Protein AF-A0AA45TV40-F1 (afdb_monomer_lite)

Secondary structure (DSSP, 8-state):
----S--GGGS-PEEP-TT---SB-----TTTT--HHHHHHHHHHH--EEETTEEE-SSS------S-HHHHHHHHHHTTPPPPHHHHHHHT-TT----GGGEEESS-HHHHHHHHHHHHHHHHHHHHHHHHHHHHHHH--SHHHHHHHHHHHHHHHHHHHHHHHHHHHHHHHHHHTTBTTB-HHHHHHHHHHHHHHHHHHHH-SSHHHHHHHHHHHIIIIISSTTTEEE--HHHHTT-SSS--PPBBTTSPBPHHHHHHHHHHHHHS-GGG-SHHHHS-B-TTS-BEE-----B-TT------S----------------

Foldseek 3Di:
DDLPADFLQVAQADADDLPFFFAAFPPLALQPPPDPVLVVVQCQQQNWDDDPVDIDGLRHQDQLADLPLVQLLVLCVLLVHDAFPVSVVCLVDPPDRQPPLQKQFLAALRNVSNLLSVLLVLLVVLVVQLVVLVVQCVVDDDPVSVVVSVVSNVVSVVSNCLSLVLLLLQLLLLLVSSVSVDDPVRSVVLSVLLSVLSCQLNDNDDNPSNNVSSSSSSDSGTNDSSGMHGFDSSVSVVHNAERQFAAAPVSGGDPSSSSSVVSCSVSPDPVCRDPSNHARATPVRGGYHRGPDHRDDPPPPPPDPPPDDDDDDDDDDDDDD

Radius of gyration: 23.19 Å; chains: 1; bounding box: 55×46×100 Å

Structure (mmCIF, N/CA/C/O backbone):
data_AF-A0AA45TV40-F1
#
_entry.id   AF-A0AA45TV40-F1
#
loop_
_atom_site.group_PDB
_atom_site.id
_atom_site.type_symbol
_atom_site.label_atom_id
_atom_site.label_alt_id
_atom_site.label_comp_id
_atom_site.label_asym_id
_atom_site.label_entity_id
_atom_site.label_seq_id
_atom_site.pdbx_PDB_ins_code
_atom_site.Cartn_x
_atom_site.Cartn_y
_atom_site.Cartn_z
_atom_site.occupancy
_atom_site.B_iso_or_equiv
_atom_site.auth_seq_id
_atom_site.auth_comp_id
_atom_site.auth_asym_id
_atom_site.auth_atom_id
_atom_site.pdbx_PDB_model_num
ATOM 1 N N . MET A 1 1 ? 0.131 20.810 8.430 1.00 37.22 1 MET A N 1
ATOM 2 C CA . MET A 1 1 ? 0.914 19.664 7.921 1.00 37.22 1 MET A CA 1
ATOM 3 C C . MET A 1 1 ? 2.302 20.184 7.591 1.00 37.22 1 MET A C 1
ATOM 5 O O . MET A 1 1 ? 2.429 20.938 6.638 1.00 37.22 1 MET A O 1
ATOM 9 N N . LYS A 1 2 ? 3.313 19.912 8.422 1.00 35.88 2 LYS A N 1
ATOM 10 C CA . LYS A 1 2 ? 4.702 20.206 8.044 1.00 35.88 2 LYS A CA 1
ATOM 11 C C . LYS A 1 2 ? 5.161 19.031 7.183 1.00 35.88 2 LYS A C 1
ATOM 13 O O . LYS A 1 2 ? 5.161 17.910 7.674 1.00 35.88 2 LYS A O 1
ATOM 18 N N . GLY A 1 3 ? 5.478 19.273 5.913 1.00 44.41 3 GLY A N 1
ATOM 19 C CA . GLY A 1 3 ? 6.237 18.315 5.113 1.00 44.41 3 GLY A CA 1
ATOM 20 C C . GLY A 1 3 ? 7.636 18.240 5.710 1.00 44.41 3 GLY A C 1
ATOM 21 O O . GLY A 1 3 ? 8.418 19.174 5.549 1.00 44.41 3 GLY A O 1
ATOM 22 N N . ILE A 1 4 ? 7.902 17.201 6.498 1.00 45.94 4 ILE A N 1
ATOM 23 C CA . ILE A 1 4 ? 9.187 16.993 7.170 1.00 45.94 4 ILE A CA 1
ATOM 24 C C . ILE A 1 4 ? 9.914 15.900 6.396 1.00 45.94 4 ILE A C 1
ATOM 26 O O . ILE A 1 4 ? 9.854 14.724 6.730 1.00 45.94 4 ILE A O 1
ATOM 30 N N . GLY A 1 5 ? 10.569 16.300 5.315 1.00 51.78 5 GLY A N 1
ATOM 31 C CA . GLY A 1 5 ? 11.492 15.442 4.595 1.00 51.78 5 GLY A CA 1
ATOM 32 C C . GLY A 1 5 ? 12.218 16.228 3.506 1.00 51.78 5 GLY A C 1
ATOM 33 O O . GLY A 1 5 ? 11.638 17.169 2.957 1.00 51.78 5 GLY A O 1
ATOM 34 N N . PRO A 1 6 ? 13.485 15.898 3.200 1.00 55.88 6 PRO A N 1
ATOM 35 C CA . PRO A 1 6 ? 14.179 16.479 2.054 1.00 55.88 6 PRO A CA 1
ATOM 36 C C . PRO A 1 6 ? 13.379 16.189 0.780 1.00 55.88 6 PRO A C 1
ATOM 38 O O . PRO A 1 6 ? 12.742 15.139 0.683 1.00 55.88 6 PRO A O 1
ATOM 41 N N . LYS A 1 7 ? 13.397 17.101 -0.198 1.00 67.12 7 LYS A N 1
ATOM 42 C CA . LYS A 1 7 ? 12.858 16.787 -1.531 1.00 67.12 7 LYS A CA 1
ATOM 43 C C . LYS A 1 7 ? 13.701 15.675 -2.141 1.00 67.12 7 LYS A C 1
ATOM 45 O O . LYS A 1 7 ? 14.916 15.669 -1.940 1.00 67.12 7 LYS A O 1
ATOM 50 N N . LEU A 1 8 ? 13.097 14.785 -2.929 1.00 74.62 8 LEU A N 1
ATOM 51 C CA . LEU A 1 8 ? 13.855 13.723 -3.599 1.00 74.62 8 LEU A CA 1
ATOM 52 C C . LEU A 1 8 ? 14.976 14.336 -4.451 1.00 74.62 8 LEU A C 1
ATOM 54 O O . LEU A 1 8 ? 16.109 13.870 -4.424 1.00 74.62 8 LEU A O 1
ATOM 58 N N . SER A 1 9 ? 14.684 15.456 -5.116 1.00 72.56 9 SER A N 1
ATOM 59 C CA . SER A 1 9 ? 15.641 16.269 -5.882 1.00 72.56 9 SER A CA 1
ATOM 60 C C . SER A 1 9 ? 16.850 16.823 -5.103 1.00 72.56 9 SER A C 1
ATOM 62 O O . SER A 1 9 ? 17.813 17.263 -5.732 1.00 72.56 9 SER A O 1
ATOM 64 N N . GLN A 1 10 ? 16.835 16.808 -3.765 1.00 76.56 10 GLN A N 1
ATOM 65 C CA . GLN A 1 10 ? 17.977 17.176 -2.913 1.00 76.56 10 GLN A CA 1
ATOM 66 C C . GLN A 1 10 ? 18.864 15.973 -2.564 1.00 76.56 10 GLN A C 1
ATOM 68 O O . GLN A 1 10 ? 19.993 16.151 -2.108 1.00 76.56 10 GLN A O 1
ATOM 73 N N . THR A 1 11 ? 18.379 14.752 -2.786 1.00 78.94 11 THR A N 1
ATOM 74 C CA . THR A 1 11 ? 19.157 13.527 -2.626 1.00 78.94 11 THR A CA 1
ATOM 75 C C . THR A 1 11 ? 19.959 13.272 -3.899 1.00 78.94 11 THR A C 1
ATOM 77 O O . THR A 1 11 ? 19.403 13.127 -4.987 1.00 78.94 11 THR A O 1
ATOM 80 N N . GLN A 1 12 ? 21.285 13.200 -3.771 1.00 76.00 12 GLN A N 1
ATOM 81 C CA . GLN A 1 12 ? 22.142 12.751 -4.864 1.00 76.00 12 GLN A CA 1
ATOM 82 C C . GLN A 1 12 ? 22.095 11.229 -4.938 1.00 76.00 12 GLN A C 1
ATOM 84 O O . GLN A 1 12 ? 22.649 10.541 -4.082 1.00 76.00 12 GLN A O 1
ATOM 89 N N . PHE A 1 13 ? 21.414 10.717 -5.958 1.00 78.62 13 PHE A N 1
ATOM 90 C CA . PHE A 1 13 ? 21.408 9.294 -6.250 1.00 78.62 13 PHE A CA 1
ATOM 91 C C . PHE A 1 13 ? 22.592 8.940 -7.134 1.00 78.62 13 PHE A C 1
ATOM 93 O O . PHE A 1 13 ? 22.852 9.599 -8.141 1.00 78.62 13 PHE A O 1
ATOM 100 N N . LYS A 1 14 ? 23.270 7.848 -6.795 1.00 77.69 14 LYS A N 1
ATOM 101 C CA . LYS A 1 14 ? 24.199 7.197 -7.711 1.00 77.69 14 LYS A CA 1
ATOM 102 C C . LYS A 1 14 ? 23.495 6.064 -8.431 1.00 77.69 14 LYS A C 1
ATOM 104 O O . LYS A 1 14 ? 22.758 5.286 -7.825 1.00 77.69 14 LYS A O 1
ATOM 109 N N . VAL A 1 15 ? 23.750 5.961 -9.733 1.00 74.94 15 VAL A N 1
ATOM 110 C CA . VAL A 1 15 ? 23.364 4.774 -10.493 1.00 74.94 15 VAL A CA 1
ATOM 111 C C . VAL A 1 15 ? 24.250 3.637 -10.025 1.00 74.94 15 VAL A C 1
ATOM 113 O O . VAL A 1 15 ? 25.472 3.665 -10.186 1.00 74.94 15 VAL A O 1
ATOM 116 N N . GLY A 1 16 ? 23.632 2.634 -9.431 1.00 69.38 16 GLY A N 1
ATOM 117 C CA . GLY A 1 16 ? 24.338 1.442 -9.048 1.00 69.38 16 GLY A CA 1
ATOM 118 C C . GLY A 1 16 ? 24.637 0.581 -10.269 1.00 69.38 16 GLY A C 1
ATOM 119 O O . GLY A 1 16 ? 23.784 0.326 -11.120 1.00 69.38 16 GLY A O 1
ATOM 120 N N . ASN A 1 17 ? 25.879 0.119 -10.360 1.00 67.12 17 ASN A N 1
ATOM 121 C CA . ASN A 1 17 ? 26.289 -0.843 -11.372 1.00 67.12 17 ASN A CA 1
ATOM 122 C C . ASN A 1 17 ? 26.412 -2.243 -10.747 1.00 67.12 17 ASN A C 1
ATOM 124 O O . ASN A 1 17 ? 26.223 -2.441 -9.544 1.00 67.12 17 ASN A O 1
ATOM 128 N N . ASN A 1 18 ? 26.723 -3.247 -11.565 1.00 63.16 18 ASN A N 1
ATOM 129 C CA . ASN A 1 18 ? 26.799 -4.639 -11.106 1.00 63.16 18 ASN A CA 1
ATOM 130 C C . ASN A 1 18 ? 27.854 -4.854 -9.999 1.00 63.16 18 ASN A C 1
ATOM 132 O O . ASN A 1 18 ? 27.692 -5.755 -9.169 1.00 63.16 18 ASN A O 1
ATOM 136 N N . ASN A 1 19 ? 28.886 -4.005 -9.956 1.00 65.25 19 ASN A N 1
ATOM 137 C CA . ASN A 1 19 ? 30.013 -4.093 -9.029 1.00 65.25 19 ASN A CA 1
ATOM 138 C C . ASN A 1 19 ? 29.804 -3.280 -7.745 1.00 65.25 19 ASN A C 1
ATOM 140 O O . ASN A 1 19 ? 30.609 -3.402 -6.824 1.00 65.25 19 ASN A O 1
ATOM 144 N N . THR A 1 20 ? 28.735 -2.482 -7.645 1.00 69.06 20 THR A N 1
ATOM 145 C CA . THR A 1 20 ? 28.414 -1.774 -6.405 1.00 69.06 20 THR A CA 1
ATOM 146 C C . THR A 1 20 ? 28.128 -2.788 -5.292 1.00 69.06 20 THR A C 1
ATOM 148 O O . THR A 1 20 ? 27.319 -3.714 -5.456 1.00 69.06 20 THR A O 1
ATOM 151 N N . LYS A 1 21 ? 28.825 -2.624 -4.164 1.00 70.81 21 LYS A N 1
ATOM 152 C CA . LYS A 1 21 ? 28.522 -3.304 -2.904 1.00 70.81 21 LYS A CA 1
ATOM 153 C C . LYS A 1 21 ? 27.516 -2.456 -2.127 1.00 70.81 21 LYS A C 1
ATOM 155 O O . LYS A 1 21 ? 27.655 -1.238 -2.074 1.00 70.81 21 LYS A O 1
ATOM 160 N N . VAL A 1 22 ? 26.461 -3.102 -1.643 1.00 68.94 22 VAL A N 1
ATOM 161 C CA . VAL A 1 22 ? 25.349 -2.447 -0.949 1.00 68.94 22 VAL A CA 1
ATOM 162 C C . VAL A 1 22 ? 25.490 -2.775 0.531 1.00 68.94 22 VAL A C 1
ATOM 164 O O . VAL A 1 22 ? 25.334 -3.943 0.894 1.00 68.94 22 VAL A O 1
ATOM 167 N N . GLY A 1 23 ? 25.797 -1.764 1.343 1.00 59.28 23 GLY A N 1
ATOM 168 C CA . GLY A 1 23 ? 26.202 -1.943 2.738 1.00 59.28 23 GLY A CA 1
ATOM 169 C C . GLY A 1 23 ? 25.021 -2.007 3.681 1.00 59.28 23 GLY A C 1
ATOM 170 O O . GLY A 1 23 ? 25.007 -2.820 4.603 1.00 59.28 23 GLY A O 1
ATOM 171 N N . GLU A 1 24 ? 23.984 -1.220 3.395 1.00 61.56 24 GLU A N 1
ATOM 172 C CA . GLU A 1 24 ? 22.754 -1.201 4.175 1.00 61.56 24 GLU A CA 1
ATOM 173 C C . GLU A 1 24 ? 21.549 -1.410 3.257 1.00 61.56 24 GLU A C 1
ATOM 175 O O . GLU A 1 24 ? 21.061 -0.515 2.564 1.00 61.56 24 GLU A O 1
ATOM 180 N N . GLN A 1 25 ? 21.048 -2.646 3.258 1.00 57.12 25 GLN A N 1
ATOM 181 C CA . GLN A 1 25 ? 19.722 -2.947 2.733 1.00 57.12 25 GLN A CA 1
ATOM 182 C C . GLN A 1 25 ? 18.718 -2.802 3.867 1.00 57.12 25 GLN A C 1
ATOM 184 O O . GLN A 1 25 ? 18.640 -3.665 4.747 1.00 57.12 25 GLN A O 1
ATOM 189 N N . VAL A 1 26 ? 17.894 -1.760 3.833 1.00 52.78 26 VAL A N 1
ATOM 190 C CA . VAL A 1 26 ? 16.803 -1.663 4.798 1.00 52.78 26 VAL A CA 1
ATOM 191 C C . VAL A 1 26 ? 15.689 -2.589 4.370 1.00 52.78 26 VAL A C 1
ATOM 193 O O . VAL A 1 26 ? 14.837 -2.195 3.586 1.00 52.78 26 VAL A O 1
ATOM 196 N N . LYS A 1 27 ? 15.702 -3.829 4.877 1.00 54.16 27 LYS A N 1
ATOM 197 C CA . LYS A 1 27 ? 14.637 -4.829 4.702 1.00 54.16 27 LYS A CA 1
ATOM 198 C C . LYS A 1 27 ? 13.339 -4.361 5.352 1.00 54.16 27 LYS A C 1
ATOM 200 O O . LYS A 1 27 ? 12.943 -4.847 6.406 1.00 54.16 27 LYS A O 1
ATOM 205 N N . TYR A 1 28 ? 12.644 -3.443 4.685 1.00 64.75 28 TYR A N 1
ATOM 206 C CA . TYR A 1 28 ? 11.259 -3.096 4.974 1.00 64.75 28 TYR A CA 1
ATOM 207 C C . TYR A 1 28 ? 10.324 -4.216 4.503 1.00 64.75 28 TYR A C 1
ATOM 209 O O . TYR A 1 28 ? 9.614 -4.134 3.500 1.00 64.75 28 TYR A O 1
ATOM 217 N N . GLY A 1 29 ? 10.413 -5.335 5.217 1.00 75.38 29 GLY A N 1
ATOM 218 C CA . GLY A 1 29 ? 9.522 -6.464 5.045 1.00 75.38 29 GLY A CA 1
ATOM 219 C C . GLY A 1 29 ? 8.098 -6.120 5.490 1.00 75.38 29 GLY A C 1
ATOM 220 O O . GLY A 1 29 ? 7.880 -5.166 6.242 1.00 75.38 29 GLY A O 1
ATOM 221 N N . PRO A 1 30 ? 7.117 -6.938 5.092 1.00 82.00 30 PRO A N 1
ATOM 222 C CA . PRO A 1 30 ? 5.710 -6.749 5.457 1.00 82.00 30 PRO A CA 1
ATOM 223 C C . PRO A 1 30 ? 5.460 -6.649 6.971 1.00 82.00 30 PRO A C 1
ATOM 225 O O . PRO A 1 30 ? 4.478 -6.041 7.398 1.00 82.00 30 PRO A O 1
ATOM 228 N N . THR A 1 31 ? 6.360 -7.190 7.794 1.00 86.25 31 THR A N 1
ATOM 229 C CA . THR A 1 31 ? 6.253 -7.242 9.258 1.00 86.25 31 THR A CA 1
ATOM 230 C C . THR A 1 31 ? 7.261 -6.372 10.002 1.00 86.25 31 THR A C 1
ATOM 232 O O . THR A 1 31 ? 7.344 -6.467 11.225 1.00 86.25 31 THR A O 1
ATOM 235 N N . ALA A 1 32 ? 8.003 -5.503 9.306 1.00 82.06 32 ALA A N 1
ATOM 236 C CA . ALA A 1 32 ? 8.946 -4.592 9.949 1.00 82.06 32 ALA A CA 1
ATOM 237 C C . ALA A 1 32 ? 8.285 -3.819 11.113 1.00 82.06 32 ALA A C 1
ATOM 239 O O . ALA A 1 32 ? 7.163 -3.307 10.988 1.00 82.06 32 ALA A O 1
ATOM 240 N N . ASP A 1 33 ? 8.986 -3.781 12.249 1.00 84.12 33 ASP A N 1
ATOM 241 C CA . ASP A 1 33 ? 8.563 -3.182 13.522 1.00 84.12 33 ASP A CA 1
ATOM 242 C C . ASP A 1 33 ? 7.269 -3.754 14.148 1.00 84.12 33 ASP A C 1
ATOM 244 O O . ASP A 1 33 ? 6.717 -3.156 15.073 1.00 84.12 33 ASP A O 1
ATOM 248 N N . LEU A 1 34 ? 6.760 -4.901 13.678 1.00 88.50 34 LEU A N 1
ATOM 249 C CA . LEU A 1 34 ? 5.631 -5.588 14.312 1.00 88.50 34 LEU A CA 1
ATOM 250 C C . LEU A 1 34 ? 6.115 -6.600 15.348 1.00 88.50 34 LEU A C 1
ATOM 252 O O . LEU A 1 34 ? 6.844 -7.538 15.024 1.00 88.50 34 LEU A O 1
ATOM 256 N N . ASN A 1 35 ? 5.628 -6.478 16.580 1.00 93.75 35 ASN A N 1
ATOM 257 C CA . ASN A 1 35 ? 5.842 -7.498 17.606 1.00 93.75 35 ASN A CA 1
ATOM 258 C C . ASN A 1 35 ? 4.933 -8.727 17.400 1.00 93.75 35 ASN A C 1
ATOM 260 O O . ASN A 1 35 ? 3.940 -8.674 16.673 1.00 93.75 35 ASN A O 1
ATOM 264 N N . ALA A 1 36 ? 5.231 -9.827 18.098 1.00 95.88 36 ALA A N 1
ATOM 265 C CA . ALA A 1 36 ? 4.494 -11.089 17.969 1.00 95.88 36 ALA A CA 1
ATOM 266 C C . ALA A 1 36 ? 2.979 -10.942 18.214 1.00 95.88 36 ALA A C 1
ATOM 268 O O . ALA A 1 36 ? 2.174 -11.514 17.486 1.00 95.88 36 ALA A O 1
ATOM 269 N N . LYS A 1 37 ? 2.562 -10.110 19.182 1.00 97.06 37 LYS A N 1
ATOM 270 C CA . LYS A 1 37 ? 1.133 -9.871 19.458 1.00 97.06 37 LYS A CA 1
ATOM 271 C C . LYS A 1 37 ? 0.439 -9.156 18.298 1.00 97.06 37 LYS A C 1
ATOM 273 O O . LYS A 1 37 ? -0.726 -9.420 18.019 1.00 97.06 37 LYS A O 1
ATOM 278 N N . GLN A 1 38 ? 1.124 -8.227 17.636 1.00 96.25 38 GLN A N 1
ATOM 279 C CA . GLN A 1 38 ? 0.604 -7.541 16.453 1.00 96.25 38 GLN A CA 1
ATOM 280 C C . GLN A 1 38 ? 0.526 -8.479 15.245 1.00 96.25 38 GLN A C 1
ATOM 282 O O . GLN A 1 38 ? -0.474 -8.458 14.533 1.00 96.25 38 GLN A O 1
ATOM 287 N N . GLN A 1 39 ? 1.538 -9.324 15.047 1.00 95.88 39 GLN A N 1
ATOM 288 C CA . GLN A 1 39 ? 1.536 -10.339 13.992 1.00 95.88 39 GLN A CA 1
ATOM 289 C C . GLN A 1 39 ? 0.408 -11.359 14.194 1.00 95.88 39 GLN A C 1
ATOM 291 O O . GLN A 1 39 ? -0.316 -11.660 13.246 1.00 95.88 39 GLN A O 1
ATOM 296 N N . GLN A 1 40 ? 0.172 -11.803 15.434 1.00 96.75 40 GLN A N 1
ATOM 297 C CA . GLN A 1 40 ? -0.961 -12.672 15.751 1.00 96.75 40 GLN A CA 1
ATOM 298 C C . GLN A 1 40 ? -2.294 -11.986 15.440 1.00 96.75 40 GLN A C 1
ATOM 300 O O . GLN A 1 40 ? -3.112 -12.549 14.730 1.00 96.75 40 GLN A O 1
ATOM 305 N N . LYS A 1 41 ? -2.486 -10.726 15.857 1.00 97.38 41 LYS A N 1
ATOM 306 C CA . LYS A 1 41 ? -3.708 -9.966 15.530 1.00 97.38 41 LYS A CA 1
ATOM 307 C C . LYS A 1 41 ? -3.959 -9.841 14.028 1.00 97.38 41 LYS A C 1
ATOM 309 O O . LYS A 1 41 ? -5.117 -9.766 13.624 1.00 97.38 41 LYS A O 1
ATOM 314 N N . LEU A 1 42 ? -2.902 -9.734 13.223 1.00 97.31 42 LEU A N 1
ATOM 315 C CA . LEU A 1 42 ? -3.009 -9.721 11.765 1.00 97.31 42 LEU A CA 1
ATOM 316 C C . LEU A 1 42 ? -3.359 -11.105 11.221 1.00 97.31 42 LEU A C 1
ATOM 318 O O . LEU A 1 42 ? -4.195 -11.184 10.334 1.00 97.31 42 LEU A O 1
ATOM 322 N N . THR A 1 43 ? -2.792 -12.169 11.784 1.00 96.06 43 THR A N 1
ATOM 323 C CA . THR A 1 43 ? -3.133 -13.557 11.432 1.00 96.06 43 THR A CA 1
ATOM 324 C C . THR A 1 43 ? -4.588 -13.868 11.774 1.00 96.06 43 THR A C 1
ATOM 326 O O . THR A 1 43 ? -5.324 -14.339 10.922 1.00 96.06 43 THR A O 1
ATOM 329 N N . ASP A 1 44 ? -5.066 -13.487 12.958 1.00 96.56 44 ASP A N 1
ATOM 330 C CA . ASP A 1 44 ? -6.474 -13.650 13.344 1.00 96.56 44 ASP A CA 1
ATOM 331 C C . ASP A 1 44 ? -7.414 -12.831 12.441 1.00 96.56 44 ASP A C 1
ATOM 333 O O . ASP A 1 44 ? -8.582 -13.171 12.239 1.00 96.56 44 ASP A O 1
ATOM 337 N N . HIS A 1 45 ? -6.923 -11.707 11.911 1.00 97.44 45 HIS A N 1
ATOM 338 C CA . HIS A 1 45 ? -7.707 -10.796 11.083 1.00 97.44 45 HIS A CA 1
ATOM 339 C C . HIS A 1 45 ? -7.759 -11.224 9.619 1.00 97.44 45 HIS A C 1
ATOM 341 O O . HIS A 1 45 ? -8.844 -11.299 9.048 1.00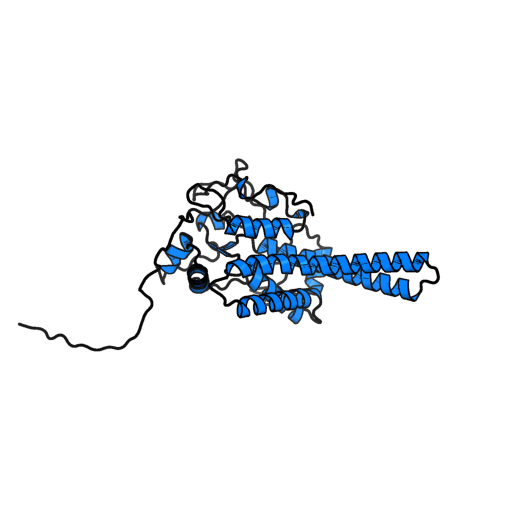 97.44 45 HIS A O 1
ATOM 347 N N . TYR A 1 46 ? -6.606 -11.484 9.015 1.00 97.12 46 TYR A N 1
ATOM 348 C CA . TYR A 1 46 ? -6.475 -11.805 7.601 1.00 97.12 46 TYR A CA 1
ATOM 349 C C . TYR A 1 46 ? -6.434 -13.299 7.324 1.00 97.12 46 TYR A C 1
ATOM 351 O O . TYR A 1 46 ? -6.741 -13.665 6.206 1.00 97.12 46 TYR A O 1
ATOM 359 N N . GLY A 1 47 ? -6.117 -14.152 8.294 1.00 94.38 47 GLY A N 1
ATOM 360 C CA . GLY A 1 47 ? -5.997 -15.596 8.103 1.00 94.38 47 GLY A CA 1
ATOM 361 C C . GLY A 1 47 ? -4.718 -16.027 7.383 1.00 94.38 47 GLY A C 1
ATOM 362 O O . GLY A 1 47 ? -3.896 -15.211 6.947 1.00 94.38 47 GLY A O 1
ATOM 363 N N . GLU A 1 48 ? -4.573 -17.342 7.254 1.00 92.88 48 GLU A N 1
ATOM 364 C CA . GLU A 1 48 ? -3.584 -17.994 6.399 1.00 92.88 48 GLU A CA 1
ATOM 365 C C . GLU A 1 48 ? -4.291 -18.652 5.215 1.00 92.88 48 GLU A C 1
ATOM 367 O O . GLU A 1 48 ? -5.296 -19.335 5.379 1.00 92.88 48 GLU A O 1
ATOM 372 N N . HIS A 1 49 ? -3.758 -18.435 4.017 1.00 91.69 49 HIS A N 1
ATOM 373 C CA . HIS A 1 49 ? -4.383 -18.792 2.746 1.00 91.69 49 HIS A CA 1
ATOM 374 C C . HIS A 1 49 ? -3.428 -19.577 1.855 1.00 91.69 49 HIS A C 1
ATOM 376 O O . HIS A 1 49 ? -2.221 -19.650 2.094 1.00 91.69 49 HIS A O 1
ATOM 382 N N . GLY A 1 50 ? -3.956 -20.087 0.744 1.00 85.94 50 GLY A N 1
ATOM 383 C CA . GLY A 1 50 ? -3.170 -20.774 -0.273 1.00 85.94 50 GLY A CA 1
ATOM 384 C C . GLY A 1 50 ? -2.947 -22.245 0.061 1.00 85.94 50 GLY A C 1
ATOM 385 O O . GLY A 1 50 ? -3.800 -22.898 0.652 1.00 85.94 50 GLY A O 1
ATOM 386 N N . THR A 1 51 ? -1.813 -22.789 -0.377 1.00 85.31 51 THR A N 1
ATOM 387 C CA . THR A 1 51 ? -1.469 -24.203 -0.160 1.00 85.31 51 THR A CA 1
ATOM 388 C C . THR A 1 51 ? -0.313 -24.322 0.821 1.00 85.31 51 THR A C 1
ATOM 390 O O . THR A 1 51 ? 0.467 -23.384 0.964 1.00 85.31 51 THR A O 1
ATOM 393 N N . ALA A 1 52 ? -0.115 -25.503 1.410 1.00 81.12 52 ALA A N 1
ATOM 394 C CA . ALA A 1 52 ? 1.044 -25.771 2.268 1.00 81.12 52 ALA A CA 1
ATOM 395 C C . ALA A 1 52 ? 2.397 -25.474 1.582 1.00 81.12 52 ALA A C 1
ATOM 397 O O . ALA A 1 52 ? 3.364 -25.117 2.247 1.00 81.12 52 ALA A O 1
ATOM 398 N N . LYS A 1 53 ? 2.471 -25.596 0.247 1.00 80.44 53 LYS A N 1
ATOM 399 C CA . LYS A 1 53 ? 3.684 -25.305 -0.540 1.00 80.44 53 LYS A CA 1
ATOM 400 C C . LYS A 1 53 ? 3.830 -23.826 -0.904 1.00 80.44 53 LYS A C 1
ATOM 402 O O . LYS A 1 53 ? 4.928 -23.383 -1.223 1.00 80.44 53 LYS A O 1
ATOM 407 N N . THR A 1 54 ? 2.733 -23.074 -0.893 1.00 79.50 54 THR A N 1
ATOM 408 C CA . THR A 1 54 ? 2.677 -21.656 -1.273 1.00 79.50 54 THR A CA 1
ATOM 409 C C . THR A 1 54 ? 1.739 -20.901 -0.326 1.00 79.50 54 THR A C 1
ATOM 411 O O . THR A 1 54 ? 0.659 -20.468 -0.754 1.00 79.50 54 THR A O 1
ATOM 414 N N . PRO A 1 55 ? 2.099 -20.784 0.964 1.00 82.50 55 PRO A N 1
ATOM 415 C CA . PRO A 1 55 ? 1.262 -20.098 1.934 1.00 82.50 55 PRO A CA 1
ATOM 416 C C . PRO A 1 55 ? 1.202 -18.603 1.610 1.00 82.50 55 PRO A C 1
ATOM 418 O O . PRO A 1 55 ? 2.197 -17.982 1.229 1.00 82.50 55 PRO A O 1
ATOM 421 N N . GLN A 1 56 ? 0.023 -18.017 1.768 1.00 89.31 56 GLN A N 1
ATOM 422 C CA . GLN A 1 56 ? -0.235 -16.599 1.562 1.00 89.31 56 GLN A CA 1
ATOM 423 C C . GLN A 1 56 ? -0.872 -16.028 2.820 1.00 89.31 56 GLN A C 1
ATOM 425 O O . GLN A 1 56 ? -1.897 -16.509 3.279 1.00 89.31 56 GLN A O 1
ATOM 430 N N . ASN A 1 57 ? -0.282 -14.983 3.382 1.00 90.38 57 ASN A N 1
ATOM 431 C CA . ASN A 1 57 ? -0.881 -14.237 4.481 1.00 90.38 57 ASN A CA 1
ATOM 432 C C . ASN A 1 57 ? -0.321 -12.812 4.483 1.00 90.38 57 ASN A C 1
ATOM 434 O O . ASN A 1 57 ? 0.562 -12.469 3.695 1.00 90.38 57 ASN A O 1
ATOM 438 N N . SER A 1 58 ? -0.823 -11.972 5.381 1.00 90.00 58 SER A N 1
ATOM 439 C CA . SER A 1 58 ? -0.366 -10.588 5.508 1.00 90.00 58 SER A CA 1
ATOM 440 C C . SER A 1 58 ? 1.046 -10.450 6.095 1.00 90.00 58 SER A C 1
ATOM 442 O O . SER A 1 58 ? 1.602 -9.352 6.073 1.00 90.00 58 SER A O 1
ATOM 444 N N . LEU A 1 59 ? 1.624 -11.519 6.653 1.00 89.94 59 LEU A N 1
ATOM 445 C CA . LEU A 1 59 ? 2.937 -11.510 7.310 1.00 89.94 59 LEU A CA 1
ATOM 446 C C . LEU A 1 59 ? 4.086 -11.871 6.363 1.00 89.94 59 LEU A C 1
ATOM 448 O O . LEU A 1 59 ? 5.221 -11.464 6.586 1.00 89.94 59 LEU A O 1
ATOM 452 N N . ASN A 1 60 ? 3.795 -12.606 5.296 1.00 84.50 60 ASN A N 1
ATOM 453 C CA . ASN A 1 60 ? 4.750 -12.965 4.259 1.00 84.50 60 ASN A CA 1
ATOM 454 C C . ASN A 1 60 ? 4.619 -12.009 3.079 1.00 84.50 60 ASN A C 1
ATOM 456 O O . ASN A 1 60 ? 3.533 -11.499 2.811 1.00 84.50 60 ASN A O 1
ATOM 460 N N . ARG A 1 61 ? 5.722 -11.745 2.368 1.00 80.38 61 ARG A N 1
ATOM 461 C CA . ARG A 1 61 ? 5.692 -10.823 1.227 1.00 80.38 61 ARG A CA 1
ATOM 462 C C . ARG A 1 61 ? 4.727 -11.372 0.184 1.00 80.38 61 ARG A C 1
ATOM 464 O O . ARG A 1 61 ? 5.007 -12.384 -0.456 1.00 80.38 61 ARG A O 1
ATOM 471 N N . LEU A 1 62 ? 3.616 -10.675 -0.001 1.00 80.12 62 LEU A N 1
ATOM 472 C CA . LEU A 1 62 ? 2.711 -10.942 -1.092 1.00 80.12 62 LEU A CA 1
ATOM 473 C C . LEU A 1 62 ? 3.251 -10.257 -2.325 1.00 80.12 62 LEU A C 1
ATOM 475 O O . LEU A 1 62 ? 3.715 -9.121 -2.304 1.00 80.12 62 LEU A O 1
ATOM 479 N N . THR A 1 63 ? 3.193 -11.009 -3.401 1.00 70.81 63 THR A N 1
ATOM 480 C CA . THR A 1 63 ? 3.588 -10.546 -4.709 1.00 70.81 63 THR A CA 1
ATOM 481 C C . THR A 1 63 ? 2.332 -10.610 -5.557 1.00 70.81 63 THR A C 1
ATOM 483 O O . THR A 1 63 ? 1.890 -11.703 -5.899 1.00 70.81 63 THR A O 1
ATOM 486 N N . GLN A 1 64 ? 1.694 -9.461 -5.785 1.00 70.62 64 GLN A N 1
ATOM 487 C CA . GLN A 1 64 ? 0.457 -9.343 -6.564 1.00 70.62 64 GLN A CA 1
ATOM 488 C C . GLN A 1 64 ? 0.713 -8.759 -7.959 1.00 70.62 64 GLN A C 1
ATOM 490 O O . GLN A 1 64 ? -0.229 -8.368 -8.653 1.00 70.62 64 GLN A O 1
ATOM 495 N N . TYR A 1 65 ? 1.981 -8.695 -8.383 1.00 66.81 65 TYR A N 1
ATOM 496 C CA . TYR A 1 65 ? 2.312 -8.288 -9.739 1.00 66.81 65 TYR A CA 1
ATOM 497 C C . TYR A 1 65 ? 1.754 -9.286 -10.758 1.00 66.81 65 TYR A C 1
ATOM 499 O O . TYR A 1 65 ? 1.673 -10.490 -10.515 1.00 66.81 65 TYR A O 1
ATOM 507 N N . SER A 1 66 ? 1.391 -8.759 -11.924 1.00 57.62 66 SER A N 1
ATOM 508 C CA . SER A 1 66 ? 1.179 -9.575 -13.113 1.00 57.62 66 SER A CA 1
ATOM 509 C C . SER A 1 66 ? 2.558 -9.969 -13.629 1.00 57.62 66 SER A C 1
ATOM 511 O O . SER A 1 66 ? 3.399 -9.103 -13.820 1.00 57.62 66 SER A O 1
ATOM 513 N N . ASP A 1 67 ? 2.842 -11.247 -13.846 1.00 55.28 67 ASP A N 1
ATOM 514 C CA . ASP A 1 67 ? 4.103 -11.685 -14.468 1.00 55.28 67 ASP A CA 1
ATOM 515 C C . ASP A 1 67 ? 4.185 -11.310 -15.965 1.00 55.28 67 ASP A C 1
ATOM 517 O O . ASP A 1 67 ? 5.197 -11.542 -16.629 1.00 55.28 67 ASP A O 1
ATOM 521 N N . SER A 1 68 ? 3.120 -10.705 -16.501 1.00 59.97 68 SER A N 1
ATOM 522 C CA . SER A 1 68 ? 3.024 -10.246 -17.879 1.00 59.97 68 SER A CA 1
ATOM 523 C C . SER A 1 68 ? 3.798 -8.945 -18.094 1.00 59.97 68 SER A C 1
ATOM 525 O O . SER A 1 68 ? 3.271 -7.840 -17.961 1.00 59.97 68 SER A O 1
ATOM 527 N N . HIS A 1 69 ? 5.047 -9.076 -18.531 1.00 64.56 69 HIS A N 1
ATOM 528 C CA . HIS A 1 69 ? 5.926 -7.951 -18.881 1.00 64.56 69 HIS A CA 1
ATOM 529 C C . HIS A 1 69 ? 5.339 -7.033 -19.954 1.00 64.56 69 HIS A C 1
ATOM 531 O O . HIS A 1 69 ? 5.491 -5.815 -19.877 1.00 64.56 69 HIS A O 1
ATOM 537 N N . THR A 1 70 ? 4.581 -7.603 -20.896 1.00 64.75 70 THR A N 1
ATOM 538 C CA . THR A 1 70 ? 3.818 -6.847 -21.898 1.00 64.75 70 THR A CA 1
A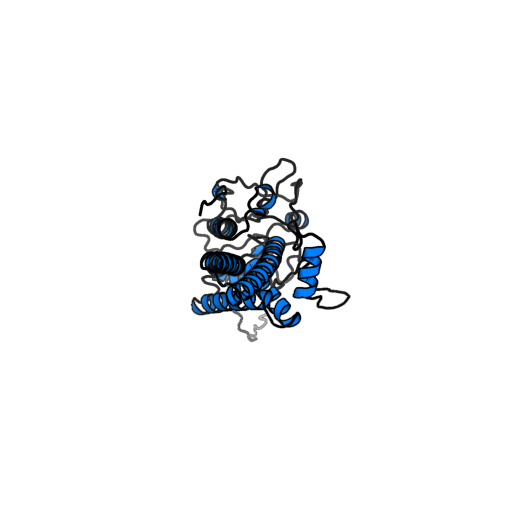TOM 539 C C . THR A 1 70 ? 2.798 -5.905 -21.271 1.00 64.75 70 THR A C 1
ATOM 541 O O . THR A 1 70 ? 2.494 -4.874 -21.855 1.00 64.75 70 THR A O 1
ATOM 544 N N . THR A 1 71 ? 2.265 -6.224 -20.089 1.00 73.75 71 THR A N 1
ATOM 545 C CA . THR A 1 71 ? 1.341 -5.329 -19.379 1.00 73.75 71 THR A CA 1
ATOM 546 C C . THR A 1 71 ? 2.051 -4.035 -18.987 1.00 73.75 71 THR A C 1
ATOM 548 O O . THR A 1 71 ? 1.510 -2.953 -19.192 1.00 73.75 71 THR A O 1
ATOM 551 N N . TYR A 1 72 ? 3.279 -4.124 -18.472 1.00 72.38 72 TYR A N 1
ATOM 552 C CA . TYR A 1 72 ? 4.014 -2.960 -17.977 1.00 72.38 72 TYR A CA 1
ATOM 553 C C . TYR A 1 72 ? 4.598 -2.105 -19.087 1.00 72.38 72 TYR A C 1
ATOM 555 O O . TYR A 1 72 ? 4.503 -0.883 -19.009 1.00 72.38 72 TYR A O 1
ATOM 563 N N . THR A 1 73 ? 5.150 -2.726 -20.129 1.00 71.44 73 THR A N 1
ATOM 564 C CA . THR A 1 73 ? 5.662 -1.993 -21.292 1.00 71.44 73 THR A CA 1
ATOM 565 C C . THR A 1 73 ? 4.522 -1.291 -22.026 1.00 71.44 73 THR A C 1
ATOM 567 O O . THR A 1 73 ? 4.631 -0.101 -22.300 1.00 71.44 73 THR A O 1
ATOM 570 N N . LYS A 1 74 ? 3.373 -1.956 -22.228 1.00 73.81 74 LYS A N 1
ATOM 571 C CA . LYS A 1 74 ? 2.177 -1.325 -22.815 1.00 73.81 74 LYS A CA 1
ATOM 572 C C . LYS A 1 74 ? 1.630 -0.200 -21.941 1.00 73.81 74 LYS A C 1
ATOM 574 O O . LYS A 1 74 ? 1.343 0.871 -22.462 1.00 73.81 74 LYS A O 1
ATOM 579 N N . ALA A 1 75 ? 1.530 -0.403 -20.627 1.00 77.25 75 ALA A N 1
ATOM 580 C CA . ALA A 1 75 ? 1.097 0.639 -19.695 1.00 77.25 75 ALA A CA 1
ATOM 581 C C . ALA A 1 75 ? 2.035 1.855 -19.705 1.00 77.25 75 ALA A C 1
ATOM 583 O O . ALA A 1 75 ? 1.577 2.998 -19.674 1.00 77.25 75 ALA A O 1
ATOM 584 N N . ALA A 1 76 ? 3.347 1.613 -19.779 1.00 74.88 76 ALA A N 1
ATOM 585 C CA . ALA A 1 76 ? 4.364 2.648 -19.873 1.00 74.88 76 ALA A CA 1
ATOM 586 C C . ALA A 1 76 ? 4.212 3.479 -21.152 1.00 74.88 76 ALA A C 1
ATOM 588 O O . ALA A 1 76 ? 4.087 4.701 -21.080 1.00 74.88 76 ALA A O 1
ATOM 589 N N . THR A 1 77 ? 4.155 2.801 -22.301 1.00 75.25 77 THR A N 1
ATOM 590 C CA . THR A 1 77 ? 3.969 3.425 -23.612 1.00 75.25 77 THR A CA 1
ATOM 591 C C . THR A 1 77 ? 2.657 4.199 -23.675 1.00 75.25 77 THR A C 1
ATOM 593 O O . THR A 1 77 ? 2.653 5.354 -24.092 1.00 75.25 77 THR A O 1
ATOM 596 N N . ALA A 1 78 ? 1.555 3.604 -23.212 1.00 78.94 78 ALA A N 1
ATOM 597 C CA . ALA A 1 78 ? 0.244 4.247 -23.206 1.00 78.94 78 ALA A CA 1
ATOM 598 C C . ALA A 1 78 ? 0.211 5.489 -22.302 1.00 78.94 78 ALA A C 1
ATOM 600 O O . ALA A 1 78 ? -0.407 6.489 -22.653 1.00 78.94 78 ALA A O 1
ATOM 601 N N . SER A 1 79 ? 0.937 5.465 -21.181 1.00 75.38 79 SER A N 1
ATOM 602 C CA . SER A 1 79 ? 1.074 6.622 -20.283 1.00 75.38 79 SER A CA 1
ATOM 603 C C . SER A 1 79 ? 2.147 7.625 -20.732 1.00 75.38 79 SER A C 1
ATOM 605 O O . SER A 1 79 ? 2.473 8.555 -19.996 1.00 75.38 79 SER A O 1
ATOM 607 N N . GLY A 1 80 ? 2.744 7.431 -21.914 1.00 72.25 80 GLY A N 1
ATOM 608 C CA . GLY A 1 80 ? 3.761 8.320 -22.475 1.00 72.25 80 GLY A CA 1
ATOM 609 C C . GLY A 1 80 ? 5.069 8.378 -21.681 1.00 72.25 80 GLY A C 1
ATOM 610 O O . GLY A 1 80 ? 5.844 9.317 -21.865 1.00 72.25 80 GLY A O 1
ATOM 611 N N . ARG A 1 81 ? 5.333 7.407 -20.793 1.00 72.44 81 ARG A N 1
ATOM 612 C CA . ARG A 1 81 ? 6.582 7.349 -20.019 1.00 72.44 81 ARG A CA 1
ATOM 613 C C . ARG A 1 81 ? 7.640 6.509 -20.748 1.00 72.44 81 ARG A C 1
ATOM 615 O O . ARG A 1 81 ? 7.294 5.497 -21.357 1.00 72.44 81 ARG A O 1
ATOM 622 N N . PRO A 1 82 ? 8.932 6.866 -20.649 1.00 68.75 82 PRO A N 1
ATOM 623 C CA . PRO A 1 82 ? 10.000 6.065 -21.235 1.00 68.75 82 PRO A CA 1
ATOM 624 C C . PRO A 1 82 ? 10.089 4.685 -20.569 1.00 68.75 82 PRO A C 1
ATOM 626 O O . PRO A 1 82 ? 9.812 4.527 -19.371 1.00 68.75 82 PRO A O 1
ATOM 629 N N . LEU A 1 83 ? 10.506 3.695 -21.360 1.00 68.81 83 LEU A N 1
ATOM 630 C CA . LEU A 1 83 ? 10.855 2.366 -20.868 1.00 68.81 83 LEU A CA 1
ATOM 631 C C . LEU A 1 83 ? 12.223 2.409 -20.180 1.00 68.81 83 LEU A C 1
ATOM 633 O O . LEU A 1 83 ? 13.149 3.082 -20.628 1.00 68.81 83 LEU A O 1
ATOM 637 N N . THR A 1 84 ? 12.358 1.661 -19.095 1.00 67.38 84 THR A N 1
ATOM 638 C CA . THR A 1 84 ? 13.657 1.311 -18.511 1.00 67.38 84 THR A CA 1
ATOM 639 C C . THR A 1 84 ? 14.421 0.333 -19.407 1.00 67.38 84 THR A C 1
ATOM 641 O O . THR A 1 84 ? 13.830 -0.310 -20.271 1.00 67.38 84 THR A O 1
ATOM 644 N N . GLU A 1 85 ? 15.730 0.172 -19.178 1.00 65.25 85 GLU A N 1
ATOM 645 C CA . GLU A 1 85 ? 16.603 -0.713 -19.969 1.00 65.25 85 GLU A CA 1
ATOM 646 C C . GLU A 1 85 ? 16.023 -2.127 -19.989 1.00 65.25 85 GLU A C 1
ATOM 648 O O . GLU A 1 85 ? 15.987 -2.791 -21.014 1.00 65.25 85 GLU A O 1
ATOM 653 N N . GLN A 1 86 ? 15.470 -2.567 -18.863 1.00 64.25 86 GLN A N 1
ATOM 654 C CA . GLN A 1 86 ? 14.840 -3.871 -18.753 1.00 64.25 86 GLN A CA 1
ATOM 655 C C . GLN A 1 86 ? 13.467 -3.948 -19.387 1.00 64.25 86 GLN A C 1
ATOM 657 O O . GLN A 1 86 ? 13.194 -4.936 -20.055 1.00 64.25 86 GLN A O 1
ATOM 662 N N . GLU A 1 87 ? 12.614 -2.937 -19.203 1.00 69.50 87 GLU A N 1
ATOM 663 C CA . GLU A 1 87 ? 11.336 -2.873 -19.918 1.00 69.50 87 GLU A CA 1
ATOM 664 C C . GLU A 1 87 ? 11.580 -2.928 -21.439 1.00 69.50 87 GLU A C 1
ATOM 666 O O . GLU A 1 87 ? 10.878 -3.654 -22.134 1.00 69.50 87 GLU A O 1
ATOM 671 N N . ALA A 1 88 ? 12.623 -2.260 -21.947 1.00 66.94 88 ALA A N 1
ATOM 672 C CA . ALA A 1 88 ? 13.012 -2.276 -23.358 1.00 66.94 88 ALA A CA 1
ATOM 673 C C . ALA A 1 88 ? 13.634 -3.615 -23.810 1.00 66.94 88 ALA A C 1
ATOM 675 O O . ALA A 1 88 ? 13.205 -4.188 -24.810 1.00 66.94 88 ALA A O 1
ATOM 676 N N . LEU A 1 89 ? 14.605 -4.159 -23.064 1.00 64.31 89 LEU A N 1
ATOM 677 C CA . LEU A 1 89 ? 15.253 -5.449 -23.362 1.00 64.31 89 LEU A CA 1
ATOM 678 C C . LEU A 1 89 ? 14.269 -6.628 -23.349 1.00 64.31 89 LEU A C 1
ATOM 680 O O . LEU A 1 89 ? 14.479 -7.629 -24.039 1.00 64.31 89 LEU A O 1
ATOM 684 N N . VAL A 1 90 ? 13.222 -6.525 -22.532 1.00 59.12 90 VAL A N 1
ATOM 685 C CA . VAL A 1 90 ? 12.160 -7.525 -22.406 1.00 59.12 90 VAL A CA 1
ATOM 686 C C . VAL A 1 90 ? 11.069 -7.306 -23.455 1.00 59.12 90 VAL A C 1
ATOM 688 O O . VAL A 1 90 ? 10.564 -8.286 -23.994 1.00 59.12 90 VAL A O 1
ATOM 691 N N . ALA A 1 91 ? 10.743 -6.056 -23.808 1.00 61.12 91 ALA A N 1
ATOM 692 C CA . ALA A 1 91 ? 9.842 -5.755 -24.924 1.00 61.12 91 ALA A CA 1
ATOM 693 C C . ALA A 1 91 ? 10.377 -6.292 -26.264 1.00 61.12 91 ALA A C 1
ATOM 695 O O . ALA A 1 91 ? 9.608 -6.826 -27.054 1.00 61.12 91 ALA A O 1
ATOM 696 N N . GLY A 1 92 ? 11.692 -6.203 -26.496 1.00 54.88 92 GLY A N 1
ATOM 697 C CA . GLY A 1 92 ? 12.326 -6.609 -27.756 1.00 54.88 92 GLY A CA 1
ATOM 698 C C . GLY A 1 92 ? 12.636 -8.105 -27.908 1.00 54.88 92 GLY A C 1
ATOM 699 O O . GLY A 1 92 ? 13.226 -8.499 -28.911 1.00 54.88 92 GLY A O 1
ATOM 700 N N . SER A 1 93 ? 12.304 -8.963 -26.933 1.00 55.56 93 SER A N 1
ATOM 701 C CA . SER A 1 93 ? 12.615 -10.399 -27.011 1.00 55.56 93 SER A CA 1
ATOM 702 C C . SER A 1 93 ? 11.564 -11.265 -26.325 1.00 55.56 93 SER A C 1
ATOM 704 O O . SER A 1 93 ? 11.526 -11.378 -25.101 1.00 55.56 93 SER A O 1
ATOM 706 N N . ALA A 1 94 ? 10.791 -12.005 -27.127 1.00 53.09 94 ALA A N 1
ATOM 707 C CA . ALA A 1 94 ? 9.815 -12.991 -26.651 1.00 53.09 94 ALA A CA 1
ATOM 708 C C . ALA A 1 94 ? 10.430 -14.131 -25.803 1.00 53.09 94 ALA A C 1
ATOM 710 O O . ALA A 1 94 ? 9.707 -14.866 -25.132 1.00 53.09 94 ALA A O 1
ATOM 711 N N . LYS A 1 95 ? 11.764 -14.294 -25.816 1.00 54.06 95 LYS A N 1
ATOM 712 C CA . LYS A 1 95 ? 12.492 -15.308 -25.030 1.00 54.06 95 LYS A CA 1
ATOM 713 C C . LYS A 1 95 ? 13.034 -14.779 -23.698 1.00 54.06 95 LYS A C 1
ATOM 715 O O . LYS A 1 95 ? 13.362 -15.577 -22.821 1.00 54.06 95 LYS A O 1
ATOM 720 N N . ASN A 1 96 ? 13.111 -13.461 -23.515 1.00 51.22 96 ASN A N 1
ATOM 721 C CA . ASN A 1 96 ? 13.660 -12.860 -22.303 1.00 51.22 96 ASN A CA 1
ATOM 722 C C . ASN A 1 96 ? 12.552 -12.642 -21.271 1.00 51.22 96 ASN A C 1
ATOM 724 O O . ASN A 1 96 ? 12.004 -11.552 -21.137 1.00 51.22 96 ASN A O 1
ATOM 728 N N . LYS A 1 97 ? 12.245 -13.673 -20.476 1.00 51.00 97 LYS A N 1
ATOM 729 C CA . LYS A 1 97 ? 11.511 -13.451 -19.225 1.00 51.00 97 LYS A CA 1
ATOM 730 C C . LYS A 1 97 ? 12.405 -12.615 -18.307 1.00 51.00 97 LYS A C 1
ATOM 732 O O . LYS A 1 97 ? 13.450 -13.095 -17.867 1.00 51.00 97 LYS A O 1
ATOM 737 N N . ALA A 1 98 ? 12.009 -11.377 -18.006 1.00 49.94 98 ALA A N 1
ATOM 738 C CA . ALA A 1 98 ? 12.590 -10.646 -16.885 1.00 49.94 98 ALA A CA 1
ATOM 739 C C . ALA A 1 98 ? 12.452 -11.548 -15.640 1.00 49.94 98 ALA A C 1
ATOM 741 O O . ALA A 1 98 ? 11.342 -12.022 -15.371 1.00 49.94 98 ALA A O 1
ATOM 742 N N . PRO A 1 99 ? 13.541 -11.876 -14.927 1.00 50.34 99 PRO A N 1
ATOM 743 C CA . PRO A 1 99 ? 13.448 -12.704 -13.731 1.00 50.34 99 PRO A CA 1
ATOM 744 C C . PRO A 1 99 ? 12.520 -12.050 -12.707 1.00 50.34 99 PRO A C 1
ATOM 746 O O . PRO A 1 99 ? 12.491 -10.824 -12.615 1.00 50.34 99 PRO A O 1
ATOM 749 N N . ALA A 1 100 ? 11.852 -12.836 -11.862 1.00 49.03 100 ALA A N 1
ATOM 750 C CA . ALA A 1 100 ? 11.060 -12.320 -10.735 1.00 49.03 100 ALA A CA 1
ATOM 751 C C . ALA A 1 100 ? 11.843 -11.328 -9.846 1.00 49.03 100 ALA A C 1
ATOM 753 O O . ALA A 1 100 ? 11.262 -10.448 -9.219 1.00 49.03 100 ALA A O 1
ATOM 754 N N . SER A 1 101 ? 13.176 -11.439 -9.830 1.00 49.09 101 SER A N 1
ATOM 755 C CA . SER A 1 101 ? 14.082 -10.541 -9.120 1.00 49.09 101 SER A CA 1
ATOM 756 C C . SER A 1 101 ? 14.388 -9.228 -9.846 1.00 49.09 101 SER A C 1
ATOM 758 O O . SER A 1 101 ? 15.181 -8.471 -9.325 1.00 49.09 101 SER A O 1
ATOM 760 N N . SER A 1 102 ? 13.862 -8.956 -11.044 1.00 51.69 102 SER A N 1
ATOM 761 C CA . SER A 1 102 ? 14.188 -7.758 -11.852 1.00 51.69 102 SER A CA 1
ATOM 762 C C . SER A 1 102 ? 13.151 -6.635 -11.754 1.00 51.69 102 SER A C 1
ATOM 764 O O . SER A 1 102 ? 13.266 -5.608 -12.416 1.00 51.69 102 SER A O 1
ATOM 766 N N . ILE A 1 103 ? 12.157 -6.808 -10.887 1.00 59.06 103 ILE A N 1
ATOM 767 C CA . ILE A 1 103 ? 11.042 -5.884 -10.742 1.00 59.06 103 ILE A CA 1
ATOM 768 C C . ILE A 1 103 ? 11.228 -5.054 -9.473 1.00 59.06 103 ILE A C 1
ATOM 770 O O . ILE A 1 103 ? 11.177 -5.600 -8.370 1.00 59.06 103 ILE A O 1
ATOM 774 N N . ASN A 1 104 ? 11.416 -3.743 -9.630 1.00 61.88 104 ASN A N 1
ATOM 775 C CA . ASN A 1 104 ? 11.408 -2.801 -8.518 1.00 61.88 104 ASN A CA 1
ATOM 776 C C . ASN A 1 104 ? 10.098 -2.021 -8.485 1.00 61.88 104 ASN A C 1
ATOM 778 O O . ASN A 1 104 ? 9.274 -2.035 -9.400 1.00 61.88 104 ASN A O 1
ATOM 782 N N . HIS A 1 105 ? 9.904 -1.313 -7.388 1.00 68.81 105 HIS A N 1
ATOM 783 C CA . HIS A 1 105 ? 8.809 -0.380 -7.239 1.00 68.81 105 HIS A CA 1
ATOM 784 C C . HIS A 1 105 ? 9.417 0.963 -6.884 1.00 68.81 105 HIS A C 1
ATOM 786 O O . HIS A 1 105 ? 10.402 1.023 -6.145 1.00 68.81 105 HIS A O 1
ATOM 792 N N . VAL A 1 106 ? 8.797 2.036 -7.364 1.00 69.38 106 VAL A N 1
ATOM 793 C CA . VAL A 1 106 ? 9.145 3.373 -6.890 1.00 69.38 106 VAL A CA 1
ATOM 794 C C . VAL A 1 106 ? 8.884 3.432 -5.381 1.00 69.38 106 VAL A C 1
ATOM 796 O O . VAL A 1 106 ? 9.750 3.855 -4.630 1.00 69.38 106 VAL A O 1
ATOM 799 N N . ILE A 1 107 ? 7.762 2.869 -4.914 1.00 72.94 107 ILE A N 1
ATOM 800 C CA . ILE A 1 107 ? 7.506 2.581 -3.493 1.00 72.94 107 ILE A CA 1
ATOM 801 C C . ILE A 1 107 ? 7.542 1.066 -3.275 1.00 72.94 107 ILE A C 1
ATOM 803 O O . ILE A 1 107 ? 6.638 0.379 -3.750 1.00 72.94 107 ILE A O 1
ATOM 807 N N . ALA A 1 108 ? 8.545 0.549 -2.553 1.00 72.25 108 ALA A N 1
ATOM 808 C CA . ALA A 1 108 ? 8.733 -0.889 -2.329 1.00 72.25 108 ALA A CA 1
ATOM 809 C C . ALA A 1 108 ? 7.446 -1.602 -1.858 1.00 72.25 108 ALA A C 1
ATOM 811 O O . ALA A 1 108 ? 6.793 -1.176 -0.905 1.00 72.25 108 ALA A O 1
ATOM 812 N N . SER A 1 109 ? 7.104 -2.725 -2.497 1.00 73.06 109 SER A N 1
ATOM 813 C CA . SER A 1 109 ? 5.878 -3.487 -2.204 1.00 73.06 109 SER A CA 1
ATOM 814 C C . SER A 1 109 ? 5.820 -4.021 -0.775 1.00 73.06 109 SER A C 1
ATOM 816 O O . SER A 1 109 ? 4.773 -3.948 -0.137 1.00 73.06 109 SER A O 1
ATOM 818 N N . GLY A 1 110 ? 6.959 -4.450 -0.220 1.00 76.38 110 GLY A N 1
ATOM 819 C CA . GLY A 1 110 ? 7.070 -4.802 1.201 1.00 76.38 110 GLY A CA 1
ATOM 820 C C . GLY A 1 110 ? 6.734 -3.631 2.132 1.00 76.38 110 GLY A C 1
ATOM 821 O O . GLY A 1 110 ? 6.017 -3.816 3.115 1.00 76.38 110 GLY A O 1
ATOM 822 N N . THR A 1 111 ? 7.153 -2.411 1.777 1.00 77.81 111 THR A N 1
ATOM 823 C CA . THR A 1 111 ? 6.792 -1.185 2.501 1.00 77.81 111 THR A CA 1
ATOM 824 C C . THR A 1 111 ? 5.299 -0.908 2.402 1.00 77.81 111 THR A C 1
ATOM 826 O O . THR A 1 111 ? 4.666 -0.642 3.418 1.00 77.81 111 THR A O 1
ATOM 829 N N . GLY A 1 112 ? 4.712 -1.021 1.209 1.00 83.19 112 GLY A N 1
ATOM 830 C CA . GLY A 1 112 ? 3.270 -0.866 1.021 1.00 83.19 112 GLY A CA 1
ATOM 831 C C . GLY A 1 112 ? 2.449 -1.865 1.840 1.00 83.19 112 GLY A C 1
ATOM 832 O O . GLY A 1 112 ? 1.484 -1.492 2.509 1.00 83.19 112 GLY A O 1
ATOM 833 N N . GLN A 1 113 ? 2.895 -3.121 1.872 1.00 87.31 113 GLN A N 1
ATOM 834 C CA . GLN A 1 113 ? 2.303 -4.166 2.698 1.00 87.31 113 GLN A CA 1
ATOM 835 C C . GLN A 1 113 ? 2.431 -3.854 4.195 1.00 87.31 113 GLN A C 1
ATOM 837 O O . GLN A 1 113 ? 1.463 -3.983 4.945 1.00 87.31 113 GLN A O 1
ATOM 842 N N . ASN A 1 114 ? 3.602 -3.381 4.632 1.00 87.31 114 ASN A N 1
ATOM 843 C CA . ASN A 1 114 ? 3.813 -2.961 6.012 1.00 87.31 114 ASN A CA 1
ATOM 844 C C . ASN A 1 114 ? 2.905 -1.790 6.405 1.00 87.31 114 ASN A C 1
ATOM 846 O O . ASN A 1 114 ? 2.302 -1.823 7.477 1.00 87.31 114 ASN A O 1
ATOM 850 N N . VAL A 1 115 ? 2.770 -0.777 5.542 1.00 88.62 115 VAL A N 1
ATOM 851 C CA . VAL A 1 115 ? 1.829 0.330 5.753 1.00 88.62 115 VAL A CA 1
ATOM 852 C C . VAL A 1 115 ? 0.431 -0.236 5.961 1.00 88.62 115 VAL A C 1
ATOM 854 O O . VAL A 1 115 ? -0.151 0.000 7.014 1.00 88.62 115 VAL A O 1
ATOM 857 N N . LEU A 1 116 ? -0.072 -1.053 5.033 1.00 92.88 116 LEU A N 1
ATOM 858 C CA . LEU A 1 116 ? -1.423 -1.604 5.131 1.00 92.88 116 LEU A CA 1
ATOM 859 C C . LEU A 1 116 ? -1.628 -2.438 6.408 1.00 92.88 116 LEU A C 1
ATOM 861 O O . LEU A 1 116 ? -2.666 -2.319 7.058 1.00 92.88 116 LEU A O 1
ATOM 865 N N . ASN A 1 117 ? -0.632 -3.224 6.822 1.00 94.31 117 ASN A N 1
ATOM 866 C CA . ASN A 1 117 ? -0.659 -3.989 8.071 1.00 94.31 117 ASN A CA 1
ATOM 867 C C . ASN A 1 117 ? -0.774 -3.096 9.311 1.00 94.31 117 ASN A C 1
ATOM 869 O O . ASN A 1 117 ? -1.645 -3.304 10.158 1.00 94.31 117 ASN A O 1
ATOM 873 N N . HIS A 1 118 ? 0.088 -2.086 9.423 1.00 93.19 118 HIS A N 1
ATOM 874 C CA . HIS A 1 118 ? 0.056 -1.152 10.549 1.00 93.19 118 HIS A CA 1
ATOM 875 C C . HIS A 1 118 ? -1.221 -0.311 10.553 1.00 93.19 118 HIS A C 1
ATOM 877 O O . HIS A 1 118 ? -1.830 -0.156 11.609 1.00 93.19 118 HIS A O 1
ATOM 883 N N . GLU A 1 119 ? -1.675 0.169 9.393 1.00 93.75 119 GLU A N 1
ATOM 884 C CA . GLU A 1 119 ? -2.929 0.921 9.296 1.00 93.75 119 GLU A CA 1
ATOM 885 C C . GLU A 1 119 ? -4.141 0.039 9.621 1.00 93.75 119 GLU A C 1
ATOM 887 O O . GLU A 1 119 ? -5.077 0.519 10.250 1.00 93.75 119 GLU A O 1
ATOM 892 N N . THR A 1 120 ? -4.109 -1.261 9.306 1.00 96.50 120 THR A N 1
ATOM 893 C CA . THR A 1 120 ? -5.142 -2.214 9.751 1.00 96.50 120 THR A CA 1
ATOM 894 C C . THR A 1 120 ? -5.166 -2.324 11.275 1.00 96.50 120 THR A C 1
ATOM 896 O O . THR A 1 120 ? -6.225 -2.240 11.896 1.00 96.50 120 THR A O 1
ATOM 899 N N . LEU A 1 121 ? -4.002 -2.488 11.909 1.00 95.75 121 LEU A N 1
ATOM 900 C CA . LEU A 1 121 ? -3.902 -2.565 13.369 1.00 95.75 121 LEU A CA 1
ATOM 901 C C . LEU A 1 121 ? -4.372 -1.268 14.038 1.00 95.75 121 LEU A C 1
ATOM 903 O O . LEU A 1 121 ? -5.116 -1.318 15.021 1.00 95.75 121 LEU A O 1
ATOM 907 N N . GLN A 1 122 ? -3.980 -0.116 13.489 1.00 93.88 122 GLN A N 1
ATOM 908 C CA . GLN A 1 122 ? -4.417 1.195 13.957 1.00 93.88 122 GLN A CA 1
ATOM 909 C C . GLN A 1 122 ? -5.927 1.385 13.770 1.00 93.88 122 GLN A C 1
ATOM 911 O O . GLN A 1 122 ? -6.592 1.870 14.685 1.00 93.88 122 GLN A O 1
ATOM 916 N N . PHE A 1 123 ? -6.476 0.967 12.629 1.00 96.25 123 PHE A N 1
ATOM 917 C CA . PHE A 1 123 ? -7.908 1.008 12.353 1.00 96.25 123 PHE A CA 1
ATOM 918 C C . PHE A 1 123 ? -8.686 0.189 13.386 1.00 96.25 123 PHE A C 1
ATOM 920 O O . PHE A 1 123 ? -9.617 0.707 14.001 1.00 96.25 123 PHE A O 1
ATOM 927 N N . LYS A 1 124 ? -8.266 -1.054 13.661 1.00 95.69 124 LYS A N 1
ATOM 928 C CA . LYS A 1 124 ? -8.915 -1.917 14.664 1.00 95.69 124 LYS A CA 1
ATOM 929 C C . LYS A 1 124 ? -8.852 -1.333 16.073 1.00 95.69 124 LYS A C 1
ATOM 931 O O . LYS A 1 124 ? -9.831 -1.423 16.814 1.00 95.69 124 LYS A O 1
ATOM 936 N N . GLU A 1 125 ? -7.732 -0.719 16.454 1.00 94.62 125 GLU A N 1
ATOM 937 C CA . GLU A 1 125 ? -7.647 -0.018 17.740 1.00 94.62 125 GLU A CA 1
ATOM 938 C C . GLU A 1 125 ? -8.571 1.211 17.763 1.00 94.62 125 GLU A C 1
ATOM 940 O O . GLU A 1 125 ? -9.245 1.452 18.763 1.00 94.62 125 GLU A O 1
ATOM 945 N N . GLY A 1 126 ? -8.688 1.931 16.645 1.00 96.06 126 GLY A N 1
ATOM 946 C CA . GLY A 1 126 ? -9.656 3.010 16.460 1.00 96.06 126 GLY A CA 1
ATOM 947 C C . GLY A 1 126 ? -11.105 2.546 16.631 1.00 96.06 126 GLY A C 1
ATOM 948 O O . GLY A 1 126 ? -11.857 3.184 17.362 1.00 96.06 126 GLY A O 1
ATOM 949 N N . VAL A 1 127 ? -11.492 1.412 16.034 1.00 96.38 127 VAL A N 1
ATOM 950 C CA . VAL A 1 127 ? -12.823 0.794 16.211 1.00 96.38 127 VAL A CA 1
ATOM 951 C C . VAL A 1 127 ? -13.069 0.444 17.675 1.00 96.38 127 VAL A C 1
ATOM 953 O O . VAL A 1 127 ? -14.093 0.816 18.244 1.00 96.38 127 VAL A O 1
ATOM 956 N N . LYS A 1 128 ? -12.104 -0.209 18.328 1.00 95.50 128 LYS A N 1
ATOM 957 C CA . LYS A 1 128 ? -12.191 -0.543 19.754 1.00 95.50 128 LYS A CA 1
ATOM 958 C C . LYS A 1 128 ? -12.357 0.706 20.625 1.00 95.50 128 LYS A C 1
ATOM 960 O O . LYS A 1 128 ? -13.163 0.698 21.554 1.00 95.50 128 LYS A O 1
ATOM 965 N N . ASN A 1 129 ? -11.611 1.770 20.336 1.00 95.00 129 ASN A N 1
ATOM 966 C CA . ASN A 1 129 ? -11.693 3.037 21.061 1.00 95.00 129 ASN A CA 1
ATOM 967 C C . ASN A 1 129 ? -13.040 3.729 20.859 1.00 95.00 129 ASN A C 1
ATOM 969 O O . ASN A 1 129 ? -13.604 4.218 21.836 1.00 95.00 129 ASN A O 1
ATOM 973 N N . THR A 1 130 ? -13.567 3.721 19.633 1.00 96.88 130 THR A N 1
ATOM 974 C CA . THR A 1 130 ? -14.902 4.236 19.319 1.00 96.88 130 THR A CA 1
ATOM 975 C C . THR A 1 130 ? -15.975 3.452 20.068 1.00 96.88 130 THR A C 1
ATOM 977 O O . THR A 1 130 ? -16.748 4.065 20.792 1.00 96.88 130 THR A O 1
ATOM 980 N N . ASN A 1 131 ? -15.963 2.117 20.020 1.00 96.50 131 ASN A N 1
ATOM 981 C CA . ASN A 1 131 ? -16.961 1.290 20.711 1.00 96.50 131 ASN A CA 1
ATOM 982 C C . ASN A 1 131 ? -16.946 1.510 22.231 1.00 96.50 131 ASN A C 1
ATOM 984 O O . ASN A 1 131 ? -17.995 1.685 22.847 1.00 96.50 131 ASN A O 1
ATOM 988 N N . LYS A 1 132 ? -15.752 1.572 22.839 1.00 95.06 132 LYS A N 1
ATOM 989 C CA . LYS A 1 132 ? -15.604 1.908 24.264 1.00 95.06 132 LYS A CA 1
ATOM 990 C C . LYS A 1 132 ? -16.146 3.299 24.588 1.00 95.06 132 LYS A C 1
ATOM 992 O O . LYS A 1 132 ? -16.762 3.486 25.631 1.00 95.06 132 LYS A O 1
ATOM 997 N N . ALA A 1 133 ? -15.891 4.279 23.724 1.00 95.25 133 ALA A N 1
ATOM 998 C CA . ALA A 1 133 ? -16.382 5.637 23.907 1.00 95.25 133 ALA A CA 1
ATOM 999 C C . ALA A 1 133 ? -17.910 5.716 23.775 1.00 95.25 133 ALA A C 1
ATOM 1001 O O . ALA A 1 133 ? -18.544 6.381 24.584 1.00 95.25 133 ALA A O 1
ATOM 1002 N N . THR A 1 134 ? -18.505 4.989 22.827 1.00 95.88 134 THR A N 1
ATOM 1003 C CA . THR A 1 134 ? -19.962 4.871 22.674 1.00 95.88 134 THR A CA 1
ATOM 1004 C C . THR A 1 134 ? -20.609 4.247 23.910 1.00 95.88 134 THR A C 1
ATOM 1006 O O . THR A 1 134 ? -21.608 4.767 24.396 1.00 95.88 134 THR A O 1
ATOM 1009 N N . GLN A 1 135 ? -20.012 3.191 24.474 1.00 95.12 135 GLN A N 1
ATOM 1010 C CA . GLN A 1 135 ? -20.483 2.594 25.730 1.00 95.12 135 GLN A CA 1
ATOM 1011 C C . GLN A 1 135 ? -20.424 3.596 26.888 1.00 95.12 135 GLN A C 1
ATOM 1013 O O . GLN A 1 135 ? -21.423 3.793 27.571 1.00 95.12 135 GLN A O 1
ATOM 1018 N N . LYS A 1 136 ? -19.296 4.295 27.064 1.00 93.88 136 LYS A N 1
ATOM 1019 C CA . LYS A 1 136 ? -19.174 5.350 28.084 1.00 93.88 136 LYS A CA 1
ATOM 1020 C C . LYS A 1 136 ? -20.205 6.459 27.895 1.00 93.88 136 LYS A C 1
ATOM 1022 O O . LYS A 1 136 ? -20.785 6.915 28.869 1.00 93.88 136 LYS A O 1
ATOM 1027 N N . LEU A 1 137 ? -20.441 6.874 26.651 1.00 94.44 137 LEU A N 1
ATOM 1028 C CA . LEU A 1 137 ? -21.418 7.908 26.326 1.00 94.44 137 LEU A CA 1
ATOM 1029 C C . LEU A 1 137 ? -22.843 7.473 26.696 1.00 94.44 137 LEU A C 1
ATOM 1031 O O . LEU A 1 137 ? -23.616 8.299 27.160 1.00 94.44 137 LEU A O 1
ATOM 1035 N N . SER A 1 138 ? -23.170 6.185 26.538 1.00 94.75 138 SER A N 1
ATOM 1036 C CA . SER A 1 138 ? -24.491 5.639 26.885 1.00 94.75 138 SER A CA 1
ATOM 1037 C C . SER A 1 138 ? -24.786 5.607 28.389 1.00 94.75 138 SER A C 1
ATOM 1039 O O . SER A 1 138 ? -25.948 5.544 28.774 1.00 94.75 138 SER A O 1
ATOM 1041 N N . THR A 1 139 ? -23.752 5.669 29.235 1.00 94.75 139 THR A N 1
ATOM 1042 C CA . THR A 1 139 ? -23.873 5.628 30.702 1.00 94.75 139 THR A CA 1
ATOM 1043 C C . THR A 1 139 ? -23.439 6.927 31.384 1.00 94.75 139 THR A C 1
ATOM 1045 O O . THR A 1 139 ? -23.460 7.002 32.609 1.00 94.75 139 THR A O 1
ATOM 1048 N N . ALA A 1 140 ? -22.989 7.928 30.624 1.00 93.88 140 ALA A N 1
ATOM 1049 C CA . ALA A 1 140 ? -22.508 9.197 31.160 1.00 93.88 140 ALA A CA 1
ATOM 1050 C C . ALA A 1 140 ? -23.679 10.039 31.681 1.00 93.88 140 ALA A C 1
ATOM 1052 O O . ALA A 1 140 ? -24.668 10.234 30.975 1.00 93.88 140 ALA A O 1
ATOM 1053 N N . THR A 1 141 ? -23.556 10.568 32.898 1.00 94.50 141 THR A N 1
ATOM 1054 C CA . THR A 1 141 ? -24.615 11.367 33.541 1.00 94.50 141 THR A CA 1
ATOM 1055 C C . THR A 1 141 ? -24.212 12.824 33.726 1.00 94.50 141 THR A C 1
ATOM 1057 O O . THR A 1 141 ? -25.073 13.685 33.902 1.00 94.50 141 THR A O 1
ATOM 1060 N N . THR A 1 142 ? -22.915 13.131 33.632 1.00 96.38 142 THR A N 1
ATOM 1061 C CA . THR A 1 142 ? -22.400 14.494 33.782 1.00 96.38 142 THR A CA 1
ATOM 1062 C C . THR A 1 142 ? -21.931 15.097 32.450 1.00 96.38 142 THR A C 1
ATOM 1064 O O . THR A 1 142 ? -21.419 14.383 31.581 1.00 96.38 142 THR A O 1
ATOM 1067 N N . PRO A 1 143 ? -21.998 16.435 32.279 1.00 95.69 143 PRO A N 1
ATOM 1068 C CA . PRO A 1 143 ? -21.465 17.106 31.089 1.00 95.69 143 PRO A CA 1
ATOM 1069 C C . PRO A 1 143 ? -19.981 16.813 30.823 1.00 95.69 143 PRO A C 1
ATOM 1071 O O . PRO A 1 143 ? -19.559 16.733 29.669 1.00 95.69 143 PRO A O 1
ATOM 1074 N N . LYS A 1 144 ? -19.186 16.621 31.884 1.00 95.44 144 LYS A N 1
ATOM 1075 C CA . LYS A 1 144 ? -17.758 16.303 31.780 1.00 95.44 144 LYS A CA 1
ATOM 1076 C C . LYS A 1 144 ? -17.531 14.903 31.203 1.00 95.44 144 LYS A C 1
ATOM 1078 O O . LYS A 1 144 ? -16.758 14.761 30.259 1.00 95.44 144 LYS A O 1
ATOM 1083 N N . GLU A 1 145 ? -18.234 13.892 31.710 1.00 94.00 145 GLU A N 1
ATOM 1084 C CA . GLU A 1 145 ? -18.147 12.516 31.197 1.00 94.00 145 GLU A CA 1
ATOM 1085 C C . GLU A 1 145 ? -18.604 12.421 29.738 1.00 94.00 145 GLU A C 1
ATOM 1087 O O . GLU A 1 145 ? -17.969 11.742 28.930 1.00 94.00 145 GLU A O 1
ATOM 1092 N N . ILE A 1 146 ? -19.668 13.150 29.381 1.00 94.88 146 ILE A N 1
ATOM 1093 C CA . ILE A 1 146 ? -20.150 13.251 27.999 1.00 94.88 146 ILE A CA 1
ATOM 1094 C C . ILE A 1 146 ? -19.057 13.844 27.100 1.00 94.88 146 ILE A C 1
ATOM 1096 O O . ILE A 1 146 ? -18.743 13.269 26.055 1.00 94.88 146 ILE A O 1
ATOM 1100 N N . ALA A 1 147 ? -18.446 14.964 27.502 1.00 95.56 147 ALA A N 1
ATOM 1101 C CA . ALA A 1 147 ? -17.399 15.623 26.722 1.00 95.56 147 ALA A CA 1
ATOM 1102 C C . ALA A 1 147 ? -16.158 14.729 26.536 1.00 95.56 147 ALA A C 1
ATOM 1104 O O . ALA A 1 147 ? -15.637 14.612 25.423 1.00 95.56 147 ALA A O 1
ATOM 1105 N N . GLU A 1 148 ? -15.715 14.044 27.593 1.00 94.19 148 GLU A N 1
ATOM 1106 C CA . GLU A 1 148 ? -14.586 13.109 27.544 1.00 94.19 148 GLU A CA 1
ATOM 1107 C C . GLU A 1 148 ? -14.880 11.902 26.639 1.00 94.19 148 GLU A C 1
ATOM 1109 O O . GLU A 1 148 ? -14.049 11.531 25.800 1.00 94.19 148 GLU A O 1
ATOM 1114 N N . ALA A 1 149 ? -16.077 11.315 26.742 1.00 94.56 149 ALA A N 1
ATOM 1115 C CA . ALA A 1 149 ? -16.503 10.215 25.881 1.00 94.56 149 ALA A CA 1
ATOM 1116 C C . ALA A 1 149 ? -16.577 10.651 24.409 1.00 94.56 149 ALA A C 1
ATOM 1118 O O . ALA A 1 149 ? -16.051 9.964 23.531 1.00 94.56 149 ALA A O 1
ATOM 1119 N N . GLN A 1 150 ? -17.138 11.828 24.117 1.00 95.62 150 GLN A N 1
ATOM 1120 C CA . GLN A 1 150 ? -17.171 12.383 22.762 1.00 95.62 150 GLN A CA 1
ATOM 1121 C C . GLN A 1 150 ? -15.766 12.647 22.208 1.00 95.62 150 GLN A C 1
ATOM 1123 O O . GLN A 1 150 ? -15.500 12.356 21.039 1.00 95.62 150 GLN A O 1
ATOM 1128 N N . GLN A 1 151 ? -14.845 13.169 23.022 1.00 95.56 151 GLN A N 1
ATOM 1129 C CA . GLN A 1 151 ? -13.456 13.381 22.614 1.00 95.56 151 GLN A CA 1
ATOM 1130 C C . GLN A 1 151 ? -12.753 12.051 22.308 1.00 95.56 151 GLN A C 1
ATOM 1132 O O . GLN A 1 151 ? -12.064 11.934 21.289 1.00 95.56 151 GLN A O 1
ATOM 1137 N N . GLN A 1 152 ? -12.960 11.029 23.143 1.00 94.56 152 GLN A N 1
ATOM 1138 C CA . GLN A 1 152 ? -12.434 9.685 22.906 1.00 94.56 152 GLN A CA 1
ATOM 1139 C C . GLN A 1 152 ? -13.017 9.073 21.621 1.00 94.56 152 GLN A C 1
ATOM 1141 O O . GLN A 1 152 ? -12.270 8.495 20.828 1.00 94.56 152 GLN A O 1
ATOM 1146 N N . MET A 1 153 ? -14.318 9.254 21.376 1.00 96.00 153 MET A N 1
ATOM 1147 C CA . MET A 1 153 ? -14.987 8.795 20.158 1.00 96.00 153 MET A CA 1
ATOM 1148 C C . MET A 1 153 ? -14.396 9.468 18.914 1.00 96.00 153 MET A C 1
ATOM 1150 O O . MET A 1 153 ? -14.012 8.783 17.967 1.00 96.00 153 MET A O 1
ATOM 1154 N N . LYS A 1 154 ? -14.238 10.800 18.934 1.00 95.88 154 LYS A N 1
ATOM 1155 C CA . LYS A 1 154 ? -13.602 11.562 17.845 1.00 95.88 154 LYS A CA 1
ATOM 1156 C C . LYS A 1 154 ? -12.178 11.076 17.574 1.00 95.88 154 LYS A C 1
ATOM 1158 O O . LYS A 1 154 ? -11.802 10.921 16.416 1.00 95.88 154 LYS A O 1
ATOM 1163 N N . LYS A 1 155 ? -11.400 10.780 18.621 1.00 94.88 155 LYS A N 1
ATOM 1164 C CA . LYS A 1 155 ? -10.045 10.225 18.481 1.00 94.88 155 LYS A CA 1
ATOM 1165 C C . LYS A 1 155 ? -10.056 8.842 17.819 1.00 94.88 155 LYS A C 1
ATOM 1167 O O . LYS A 1 155 ? -9.243 8.604 16.930 1.00 94.88 155 LYS A O 1
ATOM 1172 N N . GLY A 1 156 ? -10.971 7.953 18.213 1.00 95.44 156 GLY A N 1
ATOM 1173 C CA . GLY A 1 156 ? -11.126 6.628 17.600 1.00 95.44 156 GLY A CA 1
ATOM 1174 C C . GLY A 1 156 ? -11.523 6.704 16.123 1.00 95.44 156 GLY A C 1
ATOM 1175 O O . GLY A 1 156 ? -10.896 6.064 15.280 1.00 95.44 156 GLY A O 1
ATOM 1176 N N . LEU A 1 157 ? -12.489 7.563 15.784 1.00 96.06 157 LEU A N 1
ATOM 1177 C CA . LEU A 1 157 ? -12.898 7.817 14.398 1.00 96.06 157 LEU A CA 1
ATOM 1178 C C . LEU A 1 157 ? -11.762 8.423 13.563 1.00 96.06 157 LEU A C 1
ATOM 1180 O O . LEU A 1 157 ? -11.541 8.003 12.430 1.00 96.06 157 LEU A O 1
ATOM 1184 N N . ALA A 1 158 ? -10.988 9.354 14.125 1.00 93.69 158 ALA A N 1
ATOM 1185 C CA . ALA A 1 158 ? -9.824 9.922 13.450 1.00 93.69 158 ALA A CA 1
ATOM 1186 C C . ALA A 1 158 ? -8.739 8.867 13.174 1.00 93.69 158 ALA A C 1
ATOM 1188 O O . ALA A 1 158 ? -8.122 8.892 12.113 1.00 93.69 158 ALA A O 1
ATOM 1189 N N . GLN A 1 159 ? -8.526 7.911 14.088 1.00 92.44 159 GLN A N 1
ATOM 1190 C CA . GLN A 1 159 ? -7.602 6.791 13.866 1.00 92.44 159 GLN A CA 1
ATOM 1191 C C . GLN A 1 159 ? -8.058 5.892 12.712 1.00 92.44 159 GLN A C 1
ATOM 1193 O O . GLN A 1 159 ? -7.235 5.527 11.874 1.00 92.44 159 GLN A O 1
ATOM 1198 N N . GLN A 1 160 ? -9.355 5.578 12.645 1.00 94.69 160 GLN A N 1
ATOM 1199 C CA . GLN A 1 160 ? -9.939 4.812 11.540 1.00 94.69 160 GLN A CA 1
ATOM 1200 C C . GLN A 1 160 ? -9.785 5.556 10.205 1.00 94.69 160 GLN A C 1
ATOM 1202 O O . GLN A 1 160 ? -9.269 5.004 9.232 1.00 94.69 160 GLN A O 1
ATOM 1207 N N . ALA A 1 161 ? -10.165 6.837 10.173 1.00 92.44 161 ALA A N 1
ATOM 1208 C CA . ALA A 1 161 ? -10.086 7.672 8.980 1.00 92.44 161 ALA A CA 1
ATOM 1209 C C . ALA A 1 161 ? -8.643 7.868 8.490 1.00 92.44 161 ALA A C 1
ATOM 1211 O O . ALA A 1 161 ? -8.408 7.865 7.284 1.00 92.44 161 ALA A O 1
ATOM 1212 N N . ALA A 1 162 ? -7.670 7.999 9.399 1.00 88.88 162 ALA A N 1
ATOM 1213 C CA . ALA A 1 162 ? -6.260 8.116 9.039 1.00 88.88 162 ALA A CA 1
ATOM 1214 C C . ALA A 1 162 ? -5.748 6.861 8.316 1.00 88.88 162 ALA A C 1
ATOM 1216 O O . ALA A 1 162 ? -5.108 6.992 7.273 1.00 88.88 162 ALA A O 1
ATOM 1217 N N . GLY A 1 163 ? -6.084 5.664 8.814 1.00 89.19 163 GLY A N 1
ATOM 1218 C CA . GLY A 1 163 ? -5.672 4.404 8.188 1.00 89.19 163 GLY A CA 1
ATOM 1219 C C . GLY A 1 163 ? -6.193 4.254 6.762 1.00 89.19 163 GLY A C 1
ATOM 1220 O O . GLY A 1 163 ? -5.428 3.988 5.835 1.00 89.19 163 GLY A O 1
ATOM 1221 N N . VAL A 1 164 ? -7.484 4.524 6.560 1.00 92.88 164 VAL A N 1
ATOM 1222 C CA . VAL A 1 164 ? -8.101 4.490 5.225 1.00 92.88 164 VAL A CA 1
ATOM 1223 C C . VAL A 1 164 ? -7.549 5.606 4.333 1.00 92.88 164 VAL A C 1
ATOM 1225 O O . VAL A 1 164 ? -7.196 5.373 3.177 1.00 92.88 164 VAL A O 1
ATOM 1228 N N . GLY A 1 165 ? -7.437 6.823 4.868 1.00 90.81 165 GLY A N 1
ATOM 1229 C CA . GLY A 1 165 ? -6.992 8.008 4.139 1.00 90.81 165 GLY A CA 1
ATOM 1230 C C . GLY A 1 165 ? -5.569 7.889 3.598 1.00 90.81 165 GLY A C 1
ATOM 1231 O O . GLY A 1 165 ? -5.313 8.311 2.471 1.00 90.81 165 GLY A O 1
ATOM 1232 N N . ARG A 1 166 ? -4.656 7.258 4.344 1.00 89.56 166 ARG A N 1
ATOM 1233 C CA . ARG A 1 166 ? -3.283 7.009 3.879 1.00 89.56 166 ARG A CA 1
ATOM 1234 C C . ARG A 1 166 ? -3.240 6.080 2.673 1.00 89.56 166 ARG A C 1
ATOM 1236 O O . ARG A 1 166 ? -2.627 6.413 1.660 1.00 89.56 166 ARG A O 1
ATOM 1243 N N . MET A 1 167 ? -3.955 4.960 2.746 1.00 90.88 167 MET A N 1
ATOM 1244 C CA . MET A 1 167 ? -4.070 4.012 1.634 1.00 90.88 167 MET A CA 1
ATOM 1245 C C . MET A 1 167 ? -4.694 4.659 0.394 1.00 90.88 167 MET A C 1
ATOM 1247 O O . MET A 1 167 ? -4.224 4.462 -0.727 1.00 90.88 167 MET A O 1
ATOM 1251 N N . GLN A 1 168 ? -5.704 5.507 0.600 1.00 90.56 168 GLN A N 1
ATOM 1252 C CA . GLN A 1 168 ? -6.294 6.313 -0.465 1.00 90.56 168 GLN A CA 1
ATOM 1253 C C . GLN A 1 168 ? -5.312 7.306 -1.082 1.00 90.56 168 GLN A C 1
ATOM 1255 O O . GLN A 1 168 ? -5.305 7.475 -2.301 1.00 90.56 168 GLN A O 1
ATOM 1260 N N . GLY A 1 169 ? -4.475 7.946 -0.269 1.00 89.25 169 GLY A N 1
ATOM 1261 C CA . GLY A 1 169 ? -3.423 8.840 -0.739 1.00 89.25 169 GLY A CA 1
ATOM 1262 C C . GLY A 1 169 ? -2.437 8.138 -1.672 1.00 89.25 169 GLY A C 1
ATOM 1263 O O . GLY A 1 169 ? -2.216 8.611 -2.789 1.00 89.25 169 GLY A O 1
ATOM 1264 N N . TYR A 1 170 ? -1.932 6.966 -1.267 1.00 87.94 170 TYR A N 1
ATOM 1265 C CA . TYR A 1 170 ? -1.071 6.136 -2.117 1.00 87.94 170 TYR A CA 1
ATOM 1266 C C . TYR A 1 170 ? -1.764 5.737 -3.421 1.00 87.94 170 TYR A C 1
ATOM 1268 O O . TYR A 1 170 ? -1.224 5.975 -4.498 1.00 87.94 170 TYR A O 1
ATOM 1276 N N . SER A 1 171 ? -2.989 5.206 -3.345 1.00 89.25 171 SER A N 1
ATOM 1277 C CA . SER A 1 171 ? -3.737 4.782 -4.533 1.00 89.25 171 SER A CA 1
ATOM 1278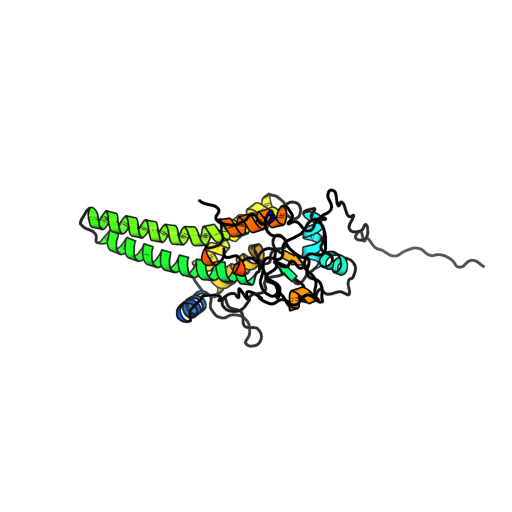 C C . SER A 1 171 ? -3.970 5.934 -5.515 1.00 89.25 171 SER A C 1
ATOM 1280 O O . SER A 1 171 ? -3.761 5.786 -6.718 1.00 89.25 171 SER A O 1
ATOM 1282 N N . ARG A 1 172 ? -4.334 7.125 -5.023 1.00 88.50 172 ARG A N 1
ATOM 1283 C CA . ARG A 1 172 ? -4.544 8.307 -5.873 1.00 88.50 172 ARG A CA 1
ATOM 1284 C C . ARG A 1 172 ? -3.274 8.741 -6.588 1.00 88.50 172 ARG A C 1
ATOM 1286 O O . ARG A 1 172 ? -3.360 9.049 -7.779 1.00 88.50 172 ARG A O 1
ATOM 1293 N N . ALA A 1 173 ? -2.150 8.771 -5.872 1.00 86.12 173 ALA A N 1
ATOM 1294 C CA . ALA A 1 173 ? -0.855 9.142 -6.428 1.00 86.12 173 ALA A CA 1
ATOM 1295 C C . ALA A 1 173 ? -0.408 8.139 -7.492 1.00 86.12 173 ALA A C 1
ATOM 1297 O O . ALA A 1 173 ? -0.046 8.527 -8.596 1.00 86.12 173 ALA A O 1
ATOM 1298 N N . THR A 1 174 ? -0.530 6.846 -7.205 1.00 86.00 174 THR A N 1
ATOM 1299 C CA . THR A 1 174 ? -0.157 5.800 -8.151 1.00 86.00 174 THR A CA 1
ATOM 1300 C C . THR A 1 174 ? -1.054 5.760 -9.389 1.00 86.00 174 THR A C 1
ATOM 1302 O O . THR A 1 174 ? -0.557 5.638 -10.506 1.00 86.00 174 THR A O 1
ATOM 1305 N N . LEU A 1 175 ? -2.375 5.864 -9.226 1.00 86.56 175 LEU A N 1
ATOM 1306 C CA . LEU A 1 175 ? -3.312 5.828 -10.353 1.00 86.56 175 LEU A CA 1
ATOM 1307 C C . LEU A 1 175 ? -3.197 7.065 -11.252 1.00 86.56 175 LEU A C 1
ATOM 1309 O O . LEU A 1 175 ? -3.543 6.984 -12.427 1.00 86.56 175 LEU A O 1
ATOM 1313 N N . ALA A 1 176 ? -2.708 8.195 -10.729 1.00 81.75 176 ALA A N 1
ATOM 1314 C CA . ALA A 1 176 ? -2.424 9.371 -11.549 1.00 81.75 176 ALA A CA 1
ATOM 1315 C C . ALA A 1 176 ? -1.324 9.098 -12.591 1.00 81.75 176 ALA A C 1
ATOM 1317 O O . ALA A 1 176 ? -1.395 9.627 -13.693 1.00 81.75 176 ALA A O 1
ATOM 1318 N N . GLU A 1 177 ? -0.373 8.207 -12.296 1.00 79.62 177 GLU A N 1
ATOM 1319 C CA . GLU A 1 177 ? 0.699 7.823 -13.229 1.00 79.62 177 GLU A CA 1
ATOM 1320 C C . GLU A 1 177 ? 0.225 6.898 -14.362 1.00 79.62 177 GLU A C 1
ATOM 1322 O O . GLU A 1 177 ? 1.015 6.532 -15.226 1.00 79.62 177 GLU A O 1
ATOM 1327 N N . ARG A 1 178 ? -1.055 6.507 -14.357 1.00 81.31 178 ARG A N 1
ATOM 1328 C CA . ARG A 1 178 ? -1.682 5.661 -15.384 1.00 81.31 178 ARG A CA 1
ATOM 1329 C C . ARG A 1 178 ? -2.552 6.466 -16.351 1.00 81.31 178 ARG A C 1
ATOM 1331 O O . ARG A 1 178 ? -3.363 5.895 -17.077 1.00 81.31 178 ARG A O 1
ATOM 1338 N N . GLN A 1 179 ? -2.447 7.796 -16.334 1.00 75.00 179 GLN A N 1
ATOM 1339 C CA . GLN A 1 179 ? -3.103 8.645 -17.328 1.00 75.00 179 GLN A CA 1
ATOM 1340 C C . GLN A 1 179 ? -2.522 8.344 -18.713 1.00 75.00 179 GLN A C 1
ATOM 1342 O O . GLN A 1 179 ? -1.314 8.420 -18.899 1.00 75.00 179 GLN A O 1
ATOM 1347 N N . GLY A 1 180 ? -3.382 7.979 -19.666 1.00 76.81 180 GLY A N 1
ATOM 1348 C CA . GLY A 1 180 ? -2.989 7.509 -21.001 1.00 76.81 180 GLY A CA 1
ATOM 1349 C C . GLY A 1 180 ? -3.078 5.987 -21.151 1.00 76.81 180 GLY A C 1
ATOM 1350 O O . GLY A 1 180 ? -3.561 5.506 -22.171 1.00 76.81 180 GLY A O 1
ATOM 1351 N N . GLU A 1 181 ? -2.743 5.222 -20.105 1.00 83.38 181 GLU A N 1
ATOM 1352 C CA . GLU A 1 181 ? -3.089 3.793 -20.009 1.00 83.38 181 GLU A CA 1
ATOM 1353 C C . GLU A 1 181 ? -4.580 3.593 -19.711 1.00 83.38 181 GLU A C 1
ATOM 1355 O O . GLU A 1 181 ? -5.232 2.713 -20.271 1.00 83.38 181 GLU A O 1
ATOM 1360 N N . LEU A 1 182 ? -5.118 4.402 -18.803 1.00 86.88 182 LEU A N 1
ATOM 1361 C CA . LEU A 1 182 ? -6.501 4.336 -18.363 1.00 86.88 182 LEU A CA 1
ATOM 1362 C C . LEU A 1 182 ? -7.253 5.596 -18.777 1.00 86.88 182 LEU A C 1
ATOM 1364 O O . LEU A 1 182 ? -6.755 6.719 -18.658 1.00 86.88 182 LEU A O 1
ATOM 1368 N N . THR A 1 183 ? -8.507 5.409 -19.180 1.00 88.38 183 THR A N 1
ATOM 1369 C CA . THR A 1 183 ? -9.455 6.516 -19.334 1.00 88.38 183 THR A CA 1
ATOM 1370 C C . THR A 1 183 ? -9.751 7.167 -17.973 1.00 88.38 183 THR A C 1
ATOM 1372 O O . THR A 1 183 ? -9.669 6.498 -16.935 1.00 88.38 183 THR A O 1
ATOM 1375 N N . PRO A 1 184 ? -10.179 8.443 -17.933 1.00 88.25 184 PRO A N 1
ATOM 1376 C CA . PRO A 1 184 ? -10.570 9.099 -16.682 1.00 88.25 184 PRO A CA 1
ATOM 1377 C C . PRO A 1 184 ? -11.630 8.321 -15.884 1.00 88.25 184 PRO A C 1
ATOM 1379 O O . PRO A 1 184 ? -11.530 8.215 -14.661 1.00 88.25 184 PRO A O 1
ATOM 1382 N N . ALA A 1 185 ? -12.601 7.709 -16.571 1.00 89.62 185 ALA A N 1
ATOM 1383 C CA . ALA A 1 185 ? -13.631 6.879 -15.947 1.00 89.62 185 ALA A CA 1
ATOM 1384 C C . ALA A 1 185 ? -13.045 5.614 -15.295 1.00 89.62 185 ALA A C 1
ATOM 1386 O O . ALA A 1 185 ? -13.403 5.278 -14.166 1.00 89.62 185 ALA A O 1
ATOM 1387 N N . GLN A 1 186 ? -12.093 4.944 -15.952 1.00 90.50 186 GLN A N 1
ATOM 1388 C CA . GLN A 1 186 ? -11.396 3.785 -15.382 1.00 90.50 186 GLN A CA 1
ATOM 1389 C C . GLN A 1 186 ? -10.521 4.172 -14.185 1.00 90.50 186 GLN A C 1
ATOM 1391 O O . GLN A 1 186 ? -10.507 3.451 -13.186 1.00 90.50 186 GLN A O 1
ATOM 1396 N N . VAL A 1 187 ? -9.831 5.318 -14.242 1.00 87.31 187 VAL A N 1
ATOM 1397 C CA . VAL A 1 187 ? -9.078 5.853 -13.094 1.00 87.31 187 VAL A CA 1
ATOM 1398 C C . VAL A 1 187 ? -10.015 6.094 -11.913 1.00 87.31 187 VAL A C 1
ATOM 1400 O O . VAL A 1 187 ? -9.712 5.672 -10.796 1.00 87.31 187 VAL A O 1
ATOM 1403 N N . GLN A 1 188 ? -11.172 6.721 -12.143 1.00 88.44 188 GLN A N 1
ATOM 1404 C CA . GLN A 1 188 ? -12.152 6.966 -11.087 1.00 88.44 188 GLN A CA 1
ATOM 1405 C C . GLN A 1 188 ? -12.727 5.661 -10.523 1.00 88.44 188 GLN A C 1
ATOM 1407 O O . GLN A 1 188 ? -12.791 5.499 -9.305 1.00 88.44 188 GLN A O 1
ATOM 1412 N N . SER A 1 189 ? -13.074 4.704 -11.387 1.00 90.81 189 SER A N 1
ATOM 1413 C CA . SER A 1 189 ? -13.541 3.379 -10.973 1.00 90.81 189 SER A CA 1
ATOM 1414 C C . SER A 1 189 ? -12.508 2.667 -10.101 1.00 90.81 189 SER A C 1
ATOM 1416 O O . SER A 1 189 ? -12.868 2.100 -9.072 1.00 90.81 189 SER A O 1
ATOM 1418 N N . LYS A 1 190 ? -11.221 2.727 -10.462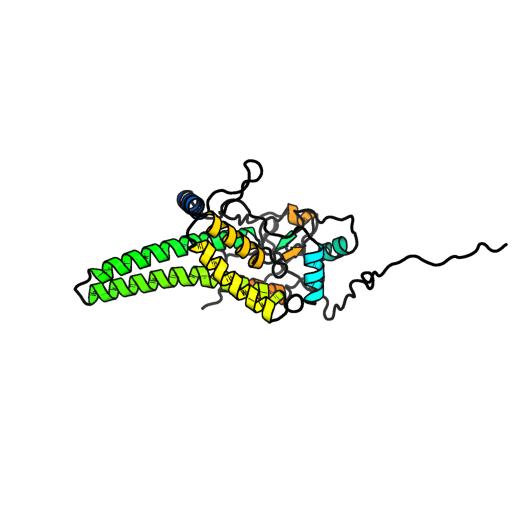 1.00 90.31 190 LYS A N 1
ATOM 1419 C CA . LYS A 1 190 ? -10.142 2.128 -9.666 1.00 90.31 190 LYS A CA 1
ATOM 1420 C C . LYS A 1 190 ? -9.899 2.852 -8.349 1.00 90.31 190 LYS A C 1
ATOM 1422 O O . LYS A 1 190 ? -9.624 2.193 -7.356 1.00 90.31 190 LYS A O 1
ATOM 1427 N N . ARG A 1 191 ? -10.050 4.178 -8.297 1.00 88.62 191 ARG A N 1
ATOM 1428 C CA . ARG A 1 191 ? -9.991 4.935 -7.032 1.00 88.62 191 ARG A CA 1
ATOM 1429 C C . ARG A 1 191 ? -11.119 4.528 -6.085 1.00 88.62 191 ARG A C 1
ATOM 1431 O O . ARG A 1 191 ? -10.863 4.267 -4.913 1.00 88.62 191 ARG A O 1
ATOM 1438 N N . ASN A 1 192 ? -12.343 4.422 -6.602 1.00 90.06 192 ASN A N 1
ATOM 1439 C CA . ASN A 1 192 ? -13.495 3.962 -5.826 1.00 90.06 192 ASN A CA 1
ATOM 1440 C C . ASN A 1 192 ? -13.292 2.517 -5.345 1.00 90.06 192 ASN A C 1
ATOM 1442 O O . ASN A 1 192 ? -13.477 2.234 -4.163 1.00 90.06 192 ASN A O 1
ATOM 1446 N N . GLY A 1 193 ? -12.828 1.632 -6.233 1.00 93.12 193 GLY A N 1
ATOM 1447 C CA . GLY A 1 193 ? -12.483 0.252 -5.896 1.00 93.12 193 GLY A CA 1
ATOM 1448 C C . GLY A 1 193 ? -11.386 0.166 -4.834 1.00 93.12 193 GLY A C 1
ATOM 1449 O O . GLY A 1 193 ? -11.520 -0.588 -3.881 1.00 93.12 193 GLY A O 1
ATOM 1450 N N . ALA A 1 194 ? -10.347 1.000 -4.907 1.00 91.06 194 ALA A N 1
ATOM 1451 C CA . ALA A 1 194 ? -9.303 1.043 -3.887 1.00 91.06 194 ALA A CA 1
ATOM 1452 C C . ALA A 1 194 ? -9.845 1.466 -2.514 1.00 91.06 194 ALA A C 1
ATOM 1454 O O . ALA A 1 194 ? -9.404 0.933 -1.497 1.00 91.06 194 ALA A O 1
ATOM 1455 N N . LEU A 1 195 ? -10.799 2.406 -2.456 1.00 93.62 195 LEU A N 1
ATOM 1456 C CA . LEU A 1 195 ? -11.463 2.792 -1.203 1.00 93.62 195 LEU A CA 1
ATOM 1457 C C . LEU A 1 195 ? -12.279 1.640 -0.637 1.00 93.62 195 LEU A C 1
ATOM 1459 O O . LEU A 1 195 ? -12.101 1.275 0.526 1.00 93.62 195 LEU A O 1
ATOM 1463 N N . GLN A 1 196 ? -13.126 1.054 -1.477 1.00 96.38 196 GLN A N 1
ATOM 1464 C CA . GLN A 1 196 ? -13.948 -0.086 -1.110 1.00 96.38 196 GLN A CA 1
ATOM 1465 C C . GLN A 1 196 ? -13.087 -1.253 -0.623 1.00 96.38 196 GLN A C 1
ATOM 1467 O O . GLN A 1 196 ? -13.367 -1.806 0.435 1.00 96.38 196 GLN A O 1
ATOM 1472 N N . ASN A 1 197 ? -12.011 -1.583 -1.332 1.00 97.06 197 ASN A N 1
ATOM 1473 C CA . ASN A 1 197 ? -11.124 -2.684 -0.978 1.00 97.06 197 ASN A CA 1
ATOM 1474 C C . ASN A 1 197 ? -10.290 -2.368 0.268 1.00 97.06 197 ASN A C 1
ATOM 1476 O O . ASN A 1 197 ? -10.080 -3.251 1.088 1.00 97.06 197 ASN A O 1
ATOM 1480 N N . THR A 1 198 ? -9.885 -1.112 0.487 1.00 96.88 198 THR A N 1
ATOM 1481 C CA . THR A 1 198 ? -9.216 -0.715 1.741 1.00 96.88 198 THR A CA 1
ATOM 1482 C C . THR A 1 198 ? -10.141 -0.927 2.937 1.00 96.88 198 THR A C 1
ATOM 1484 O O . THR A 1 198 ? -9.747 -1.545 3.923 1.00 96.88 198 THR A O 1
ATOM 1487 N N . LEU A 1 199 ? -11.388 -0.455 2.844 1.00 96.75 199 LEU A N 1
ATOM 1488 C CA . LEU A 1 199 ? -12.387 -0.671 3.889 1.00 96.75 199 LEU A CA 1
ATOM 1489 C C . LEU A 1 199 ? -12.679 -2.165 4.055 1.00 96.75 199 LEU A C 1
ATOM 1491 O O . LEU A 1 199 ? -12.632 -2.683 5.163 1.00 96.75 199 LEU A O 1
ATOM 1495 N N . THR A 1 200 ? -12.901 -2.887 2.962 1.00 98.25 200 THR A N 1
ATOM 1496 C CA . THR A 1 200 ? -13.189 -4.326 2.999 1.00 98.25 200 THR A CA 1
ATOM 1497 C C . THR A 1 200 ? -12.034 -5.114 3.613 1.00 98.25 200 THR A C 1
ATOM 1499 O O . THR A 1 200 ? -12.283 -5.989 4.429 1.00 98.25 200 THR A O 1
ATOM 1502 N N . ALA A 1 201 ? -10.776 -4.764 3.342 1.00 97.62 201 ALA A N 1
ATOM 1503 C CA . ALA A 1 201 ? -9.621 -5.384 3.991 1.00 97.62 201 ALA A CA 1
ATOM 1504 C C . ALA A 1 201 ? -9.600 -5.122 5.510 1.00 97.62 201 ALA A C 1
ATOM 1506 O O . ALA A 1 201 ? -9.354 -6.022 6.316 1.00 97.62 201 ALA A O 1
ATOM 1507 N N . MET A 1 202 ? -9.908 -3.893 5.929 1.00 97.25 202 MET A N 1
ATOM 1508 C CA . MET A 1 202 ? -9.835 -3.493 7.337 1.00 97.25 202 MET A CA 1
ATOM 1509 C C . MET A 1 202 ? -11.021 -3.972 8.186 1.00 97.25 202 MET A C 1
ATOM 1511 O O . MET A 1 202 ? -10.839 -4.208 9.380 1.00 97.25 202 MET A O 1
ATOM 1515 N N . GLN A 1 203 ? -12.214 -4.124 7.606 1.00 96.06 203 GLN A N 1
ATOM 1516 C CA . GLN A 1 203 ? -13.455 -4.389 8.354 1.00 96.06 203 GLN A CA 1
ATOM 1517 C C . GLN A 1 203 ? -14.423 -5.377 7.685 1.00 96.06 203 GLN A C 1
ATOM 1519 O O . GLN A 1 203 ? -15.567 -5.488 8.118 1.00 96.06 203 GLN A O 1
ATOM 1524 N N . GLY A 1 204 ? -13.998 -6.095 6.644 1.00 97.06 204 GLY A N 1
ATOM 1525 C CA . GLY A 1 204 ? -14.809 -7.148 6.030 1.00 97.06 204 GLY A CA 1
ATOM 1526 C C . GLY A 1 204 ? -15.230 -8.230 7.039 1.00 97.06 204 GLY A C 1
ATOM 1527 O O . GLY A 1 204 ? -14.567 -8.400 8.070 1.00 97.06 204 GLY A O 1
ATOM 1528 N N . PRO A 1 205 ? -16.329 -8.951 6.770 1.00 95.75 205 PRO A N 1
ATOM 1529 C CA . PRO A 1 205 ? -16.962 -9.844 7.743 1.00 95.75 205 PRO A CA 1
ATOM 1530 C C . PRO A 1 205 ? -16.075 -11.036 8.132 1.00 95.75 205 PRO A C 1
ATOM 1532 O O . PRO A 1 205 ? -15.907 -11.324 9.318 1.00 95.75 205 PRO A O 1
ATOM 1535 N N . ASP A 1 206 ? -15.436 -11.672 7.155 1.00 97.19 206 ASP A N 1
ATOM 1536 C CA . ASP A 1 206 ? -14.631 -12.885 7.324 1.00 97.19 206 ASP A CA 1
ATOM 1537 C C . ASP A 1 206 ? -13.188 -12.713 6.809 1.00 97.19 206 ASP A C 1
ATOM 1539 O O . ASP A 1 206 ? -12.835 -11.699 6.201 1.00 97.19 206 ASP A O 1
ATOM 1543 N N . GLN A 1 207 ? -12.322 -13.685 7.111 1.00 97.56 207 GLN A N 1
ATOM 1544 C CA . GLN A 1 207 ? -10.903 -13.635 6.742 1.00 97.56 207 GLN A CA 1
ATOM 1545 C C . GLN A 1 207 ? -10.688 -13.659 5.221 1.00 97.56 207 GLN A C 1
ATOM 1547 O O . GLN A 1 207 ? -9.852 -12.899 4.731 1.00 97.56 207 GLN A O 1
ATOM 1552 N N . ASP A 1 208 ? -11.459 -14.455 4.476 1.00 96.56 208 ASP A N 1
ATOM 1553 C CA . ASP A 1 208 ? -11.324 -14.613 3.022 1.00 96.56 208 ASP A CA 1
ATOM 1554 C C . ASP A 1 208 ? -11.653 -13.311 2.293 1.00 96.56 208 ASP A C 1
ATOM 1556 O O . ASP A 1 208 ? -10.862 -12.821 1.482 1.00 96.56 208 ASP A O 1
ATOM 1560 N N . THR A 1 209 ? -12.777 -12.691 2.649 1.00 97.94 209 THR A N 1
ATOM 1561 C CA . THR A 1 209 ? -13.221 -11.402 2.119 1.00 97.94 209 THR A CA 1
ATOM 1562 C C . THR A 1 209 ? -12.190 -10.311 2.409 1.00 97.94 209 THR A C 1
ATOM 1564 O O . THR A 1 209 ? -11.818 -9.536 1.521 1.00 97.94 209 THR A O 1
ATOM 1567 N N . ARG A 1 210 ? -11.673 -10.262 3.643 1.00 98.31 210 ARG A N 1
ATOM 1568 C CA . ARG A 1 210 ? -10.655 -9.280 4.040 1.00 98.31 210 ARG A CA 1
ATOM 1569 C C . ARG A 1 210 ? -9.342 -9.484 3.293 1.00 98.31 210 ARG A C 1
ATOM 1571 O O . ARG A 1 210 ? -8.749 -8.514 2.822 1.00 98.31 210 ARG A O 1
ATOM 1578 N N . PHE A 1 211 ? -8.879 -10.723 3.167 1.00 96.75 211 PHE A N 1
ATOM 1579 C CA . PHE A 1 211 ? -7.612 -11.029 2.511 1.00 96.75 211 PHE A CA 1
ATOM 1580 C C . PHE A 1 211 ? -7.677 -10.886 0.985 1.00 96.75 211 PHE A C 1
ATOM 1582 O O . PHE A 1 211 ? -6.715 -10.428 0.366 1.00 96.75 211 PHE A O 1
ATOM 1589 N N . GLY A 1 212 ? -8.816 -11.209 0.368 1.00 95.44 212 GLY A N 1
ATOM 1590 C CA . GLY A 1 212 ? -9.083 -10.914 -1.040 1.00 95.44 212 GLY A CA 1
ATOM 1591 C C . GLY A 1 212 ? -8.939 -9.420 -1.327 1.00 95.44 212 GLY A C 1
ATOM 1592 O O . GLY A 1 212 ? -8.104 -9.020 -2.138 1.00 95.44 212 GLY A O 1
ATOM 1593 N N . ALA A 1 213 ? -9.651 -8.589 -0.563 1.00 96.69 213 ALA A N 1
ATOM 1594 C CA . ALA A 1 213 ? -9.573 -7.138 -0.696 1.00 96.69 213 ALA A CA 1
ATOM 1595 C C . ALA A 1 213 ? -8.172 -6.580 -0.382 1.00 96.69 213 ALA A C 1
ATOM 1597 O O . ALA A 1 213 ? -7.709 -5.658 -1.052 1.00 96.69 213 ALA A O 1
ATOM 1598 N N . TYR A 1 214 ? -7.462 -7.156 0.594 1.00 95.12 214 TYR A N 1
ATOM 1599 C CA . TYR A 1 214 ? -6.073 -6.806 0.901 1.00 95.12 214 TYR A CA 1
ATOM 1600 C C . TYR A 1 214 ? -5.162 -6.982 -0.318 1.00 95.12 214 TYR A C 1
ATOM 1602 O O . TYR A 1 214 ? -4.421 -6.066 -0.678 1.00 95.12 214 TYR A O 1
ATOM 1610 N N . LYS A 1 215 ? -5.252 -8.135 -0.992 1.00 92.56 215 LYS A N 1
ATOM 1611 C CA . LYS A 1 215 ? -4.500 -8.408 -2.224 1.00 92.56 215 LYS A CA 1
ATOM 1612 C C . LYS A 1 215 ? -4.850 -7.419 -3.331 1.00 92.56 215 LYS A C 1
ATOM 1614 O O . LYS A 1 215 ? -3.942 -6.916 -3.988 1.00 92.56 215 LYS A O 1
ATOM 1619 N N . ASP A 1 216 ? -6.126 -7.083 -3.494 1.00 91.88 216 ASP A N 1
ATOM 1620 C CA . ASP A 1 216 ? -6.551 -6.110 -4.503 1.00 91.88 216 ASP A CA 1
ATOM 1621 C C . ASP A 1 216 ? -6.011 -4.701 -4.223 1.00 91.88 216 ASP A C 1
ATOM 1623 O O . ASP A 1 216 ? -5.574 -4.015 -5.150 1.00 91.88 216 ASP A O 1
ATOM 1627 N N . VAL A 1 217 ? -5.959 -4.278 -2.953 1.00 91.81 217 VAL A N 1
ATOM 1628 C CA . VAL A 1 217 ? -5.313 -3.012 -2.566 1.00 91.81 217 VAL A CA 1
ATOM 1629 C C . VAL A 1 217 ? -3.835 -3.026 -2.950 1.00 91.81 217 VAL A C 1
ATOM 1631 O O . VAL A 1 217 ? -3.365 -2.061 -3.558 1.00 91.81 217 VAL A O 1
ATOM 1634 N N . LEU A 1 218 ? -3.105 -4.104 -2.635 1.00 88.06 218 LEU A N 1
ATOM 1635 C CA . LEU A 1 218 ? -1.694 -4.230 -3.011 1.00 88.06 218 LEU A CA 1
ATOM 1636 C C . LEU A 1 218 ? -1.518 -4.179 -4.532 1.00 88.06 218 LEU A C 1
ATOM 1638 O O . LEU A 1 218 ? -0.702 -3.398 -5.019 1.00 88.06 218 LEU A O 1
ATOM 1642 N N . LYS A 1 219 ? -2.325 -4.939 -5.275 1.00 85.75 219 LYS A N 1
ATOM 1643 C CA . LYS A 1 219 ? -2.291 -5.031 -6.739 1.00 85.75 219 LYS A CA 1
ATOM 1644 C C . LYS A 1 219 ? -2.510 -3.686 -7.426 1.00 85.75 219 LYS A C 1
ATOM 1646 O O . LYS A 1 219 ? -1.752 -3.321 -8.320 1.00 85.75 219 LYS A O 1
ATOM 1651 N N . ASP A 1 220 ? -3.541 -2.945 -7.027 1.00 83.56 220 ASP A N 1
ATOM 1652 C CA . ASP A 1 220 ? -3.911 -1.689 -7.689 1.00 83.56 220 ASP A CA 1
ATOM 1653 C C . ASP A 1 220 ? -3.163 -0.462 -7.140 1.00 83.56 220 ASP A C 1
ATOM 1655 O O . ASP A 1 220 ? -3.189 0.596 -7.773 1.00 83.56 220 ASP A O 1
ATOM 1659 N N . THR A 1 221 ? -2.446 -0.604 -6.018 1.00 86.12 221 THR A N 1
ATOM 1660 C CA . THR A 1 221 ? -1.684 0.490 -5.393 1.00 86.12 221 THR A CA 1
ATOM 1661 C C . THR A 1 221 ? -0.178 0.261 -5.465 1.00 86.12 221 THR A C 1
ATOM 1663 O O . THR A 1 221 ? 0.520 0.998 -6.148 1.00 86.12 221 THR A O 1
ATOM 1666 N N . PHE A 1 222 ? 0.360 -0.761 -4.804 1.00 81.81 222 PHE A N 1
ATOM 1667 C CA . PHE A 1 222 ? 1.812 -0.906 -4.653 1.00 81.81 222 PHE A CA 1
ATOM 1668 C C . PHE A 1 222 ? 2.462 -1.728 -5.773 1.00 81.81 222 PHE A C 1
ATOM 1670 O O . PHE A 1 222 ? 3.553 -1.380 -6.225 1.00 81.81 222 PHE A O 1
ATOM 1677 N N . ASP A 1 223 ? 1.764 -2.737 -6.291 1.00 79.75 223 ASP A N 1
ATOM 1678 C CA . ASP A 1 223 ? 2.237 -3.609 -7.377 1.00 79.75 223 ASP A CA 1
ATOM 1679 C C . ASP A 1 223 ? 1.715 -3.182 -8.759 1.00 79.75 223 ASP A C 1
ATOM 1681 O O . ASP A 1 223 ? 1.943 -3.854 -9.771 1.00 79.75 223 ASP A O 1
ATOM 1685 N N . SER A 1 224 ? 1.016 -2.047 -8.824 1.00 79.56 224 SER A N 1
ATOM 1686 C CA . SER A 1 224 ? 0.396 -1.589 -10.061 1.00 79.56 224 SER A C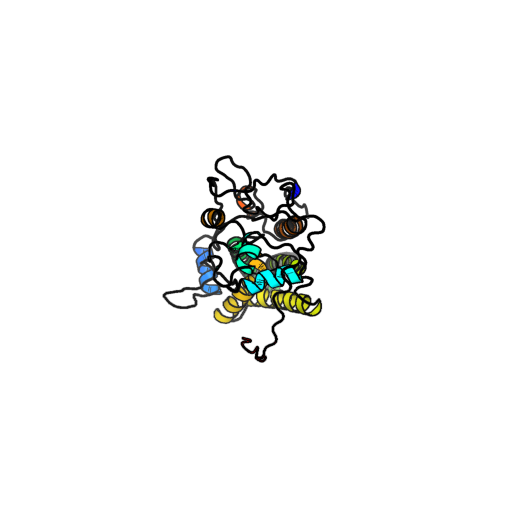A 1
ATOM 1687 C C . SER A 1 224 ? 1.429 -1.026 -11.048 1.00 79.56 224 SER A C 1
ATOM 1689 O O . SER A 1 224 ? 2.449 -0.473 -10.623 1.00 79.56 224 SER A O 1
ATOM 1691 N N . PRO A 1 225 ? 1.148 -1.053 -12.367 1.00 77.06 225 PRO A N 1
ATOM 1692 C CA . PRO A 1 225 ? 2.022 -0.448 -13.376 1.00 77.06 225 PRO A CA 1
ATOM 1693 C C . PRO A 1 225 ? 2.376 1.025 -13.115 1.00 77.06 225 PRO A C 1
ATOM 1695 O O . PRO A 1 225 ? 3.451 1.478 -13.503 1.00 77.06 225 PRO A O 1
ATOM 1698 N N . GLY A 1 226 ? 1.498 1.763 -12.423 1.00 76.06 226 GLY A N 1
ATOM 1699 C CA . GLY A 1 226 ? 1.721 3.160 -12.050 1.00 76.06 226 GLY A CA 1
ATOM 1700 C C . GLY A 1 226 ? 2.784 3.355 -10.964 1.00 76.06 226 GLY A C 1
ATOM 1701 O O . GLY A 1 226 ? 3.403 4.415 -10.918 1.00 76.06 226 GLY A O 1
ATOM 1702 N N . ASN A 1 227 ? 3.047 2.350 -10.119 1.00 79.12 227 ASN A N 1
ATOM 1703 C CA . ASN A 1 227 ? 4.065 2.391 -9.055 1.00 79.12 227 ASN A CA 1
ATOM 1704 C C . ASN A 1 227 ? 5.258 1.456 -9.324 1.00 79.12 227 ASN A C 1
ATOM 1706 O O . ASN A 1 227 ? 6.309 1.599 -8.701 1.00 79.12 227 ASN A O 1
ATOM 1710 N N . LEU A 1 228 ? 5.128 0.518 -10.262 1.00 73.12 228 LEU A N 1
ATOM 1711 C CA . LEU A 1 228 ? 6.207 -0.383 -10.652 1.00 73.12 228 LEU A CA 1
ATOM 1712 C C . LEU A 1 228 ? 7.286 0.346 -11.463 1.00 73.12 228 LEU A C 1
ATOM 1714 O O . LEU A 1 228 ? 7.003 1.287 -12.219 1.00 73.12 228 LEU A O 1
ATOM 1718 N N . ARG A 1 229 ? 8.529 -0.114 -11.329 1.00 71.00 229 ARG A N 1
ATOM 1719 C CA . ARG A 1 229 ? 9.642 0.243 -12.203 1.00 71.00 229 ARG A CA 1
ATOM 1720 C C . ARG A 1 229 ? 10.649 -0.899 -12.285 1.00 71.00 229 ARG A C 1
ATOM 1722 O O . ARG A 1 229 ? 11.099 -1.385 -11.266 1.00 71.00 229 ARG A O 1
ATOM 1729 N N . LEU A 1 230 ? 11.036 -1.329 -13.479 1.00 66.06 230 LEU A N 1
ATOM 1730 C CA . LEU A 1 230 ? 12.086 -2.345 -13.609 1.00 66.06 230 LEU A CA 1
ATOM 1731 C C . LEU A 1 230 ? 13.469 -1.681 -13.469 1.00 66.06 230 LEU A C 1
ATOM 1733 O O . LEU A 1 230 ? 13.688 -0.585 -13.981 1.00 66.06 230 LEU A O 1
ATOM 1737 N N . GLY A 1 231 ? 14.390 -2.313 -12.748 1.00 60.06 231 GLY A N 1
ATOM 1738 C CA . GLY A 1 231 ? 15.740 -1.793 -12.497 1.00 60.06 231 GLY A CA 1
ATOM 1739 C C . GLY A 1 231 ? 16.803 -2.887 -12.568 1.00 60.06 231 GLY A C 1
ATOM 1740 O O . GLY A 1 231 ? 16.469 -4.058 -12.485 1.00 60.06 231 GLY A O 1
ATOM 1741 N N . ASN A 1 232 ? 18.083 -2.564 -12.777 1.00 61.62 232 ASN A N 1
ATOM 1742 C CA . ASN A 1 232 ? 19.116 -3.547 -13.161 1.00 61.62 232 ASN A CA 1
ATOM 1743 C C . ASN A 1 232 ? 19.048 -4.905 -12.403 1.00 61.62 232 ASN A C 1
ATOM 1745 O O . ASN A 1 232 ? 19.087 -4.976 -11.179 1.00 61.62 232 ASN A O 1
ATOM 1749 N N . ARG A 1 233 ? 19.035 -6.018 -13.157 1.00 60.06 233 ARG A N 1
ATOM 1750 C CA . ARG A 1 233 ? 18.759 -7.386 -12.674 1.00 60.06 233 ARG A CA 1
ATOM 1751 C C . ARG A 1 233 ? 19.693 -7.795 -11.537 1.00 60.06 233 ARG A C 1
ATOM 1753 O O . ARG A 1 233 ? 19.255 -8.433 -10.586 1.00 60.06 233 ARG A O 1
ATOM 1760 N N . THR A 1 234 ? 20.969 -7.449 -11.662 1.00 63.84 234 THR A N 1
ATOM 1761 C CA . THR A 1 234 ? 22.023 -7.787 -10.697 1.00 63.84 234 THR A CA 1
ATOM 1762 C C . THR A 1 234 ? 21.917 -6.935 -9.437 1.00 63.84 234 THR A C 1
ATOM 1764 O O . THR A 1 234 ? 22.255 -7.377 -8.340 1.00 63.84 234 THR A O 1
ATOM 1767 N N . GLN A 1 235 ? 21.449 -5.697 -9.583 1.00 60.81 235 GLN A N 1
ATOM 1768 C CA . GLN A 1 235 ? 21.234 -4.796 -8.460 1.00 60.81 235 GLN A CA 1
ATOM 1769 C C . GLN A 1 235 ? 20.002 -5.189 -7.657 1.00 60.81 235 GLN A C 1
ATOM 1771 O O . GLN A 1 235 ? 20.062 -5.219 -6.438 1.00 60.81 235 GLN A O 1
ATOM 1776 N N . ASN A 1 236 ? 18.924 -5.597 -8.311 1.00 59.09 236 ASN A N 1
ATOM 1777 C CA . ASN A 1 236 ? 17.684 -5.939 -7.620 1.00 59.09 236 ASN A CA 1
ATOM 1778 C C . ASN A 1 236 ? 17.789 -7.225 -6.792 1.00 59.09 236 ASN A C 1
ATOM 1780 O O . ASN A 1 236 ? 17.157 -7.347 -5.748 1.00 59.09 236 ASN A O 1
ATOM 1784 N N . THR A 1 237 ? 18.654 -8.170 -7.179 1.00 59.88 237 THR A N 1
ATOM 1785 C CA . THR A 1 237 ? 19.002 -9.299 -6.296 1.00 59.88 237 THR A CA 1
ATOM 1786 C C . THR A 1 237 ? 19.730 -8.854 -5.025 1.00 59.88 237 THR A C 1
ATOM 1788 O O . THR A 1 237 ? 19.703 -9.565 -4.024 1.00 59.88 237 THR A O 1
ATOM 1791 N N . LYS A 1 238 ? 20.379 -7.682 -5.059 1.00 59.81 238 LYS A N 1
ATOM 1792 C CA . LYS A 1 238 ? 21.110 -7.065 -3.944 1.00 59.81 238 LYS A CA 1
ATOM 1793 C C . LYS A 1 238 ? 20.319 -5.941 -3.258 1.00 59.81 238 LYS A C 1
ATOM 1795 O O . LYS A 1 238 ? 20.826 -5.355 -2.316 1.00 59.81 238 LYS A O 1
ATOM 1800 N N . ILE A 1 239 ? 19.130 -5.578 -3.730 1.00 55.34 239 ILE A N 1
ATOM 1801 C CA . ILE A 1 239 ? 18.345 -4.453 -3.210 1.00 55.34 239 ILE A CA 1
ATOM 1802 C C . ILE A 1 239 ? 16.901 -4.938 -3.119 1.00 55.34 239 ILE A C 1
ATOM 1804 O O . ILE A 1 239 ? 16.148 -4.856 -4.081 1.00 55.34 239 ILE A O 1
ATOM 1808 N N . SER A 1 240 ? 16.515 -5.510 -1.973 1.00 49.03 240 SER A N 1
ATOM 1809 C CA . SER A 1 240 ? 15.164 -6.083 -1.830 1.00 49.03 240 SER A CA 1
ATOM 1810 C C . SER A 1 240 ? 14.102 -5.055 -1.422 1.00 49.03 240 SER A C 1
ATOM 1812 O O . SER A 1 240 ? 12.906 -5.337 -1.494 1.00 49.03 240 SER A O 1
ATOM 1814 N N . THR A 1 241 ? 14.539 -3.881 -0.963 1.00 52.62 241 THR A N 1
ATOM 1815 C CA . THR A 1 241 ? 13.735 -2.958 -0.157 1.00 52.62 241 THR A CA 1
ATOM 1816 C C . THR A 1 241 ? 14.396 -1.578 -0.127 1.00 52.62 241 THR A C 1
ATOM 1818 O O . THR A 1 241 ? 15.411 -1.375 0.535 1.00 52.62 241 THR A O 1
ATOM 1821 N N . GLY A 1 242 ? 13.827 -0.647 -0.884 1.00 58.06 242 GLY A N 1
ATOM 1822 C CA . GLY A 1 242 ? 14.254 0.744 -0.971 1.00 58.06 242 GLY A CA 1
ATOM 1823 C C . GLY A 1 242 ? 13.476 1.466 -2.064 1.00 58.06 242 GLY A C 1
ATOM 1824 O O . GLY A 1 242 ? 12.781 0.832 -2.862 1.00 58.06 242 GLY A O 1
ATOM 1825 N N . PHE A 1 243 ? 13.547 2.792 -2.069 1.00 66.38 243 PHE A N 1
ATOM 1826 C CA . PHE A 1 243 ? 12.913 3.619 -3.089 1.00 66.38 243 PHE A CA 1
ATOM 1827 C C . PHE A 1 243 ? 13.751 3.591 -4.381 1.00 66.38 243 PHE A C 1
ATOM 1829 O O . PHE A 1 243 ? 14.787 4.254 -4.463 1.00 66.38 243 PHE A O 1
ATOM 1836 N N . ASP A 1 244 ? 13.333 2.823 -5.396 1.00 67.75 244 ASP A N 1
ATOM 1837 C CA . ASP A 1 244 ? 14.009 2.818 -6.701 1.00 67.75 244 ASP A CA 1
ATOM 1838 C C . ASP A 1 244 ? 13.499 3.977 -7.565 1.00 67.75 244 ASP A C 1
ATOM 1840 O O . ASP A 1 244 ? 12.454 3.914 -8.220 1.00 67.75 244 ASP A O 1
ATOM 1844 N N . THR A 1 245 ? 14.239 5.081 -7.529 1.00 73.06 245 THR A N 1
ATOM 1845 C CA . THR A 1 245 ? 13.838 6.328 -8.182 1.00 73.06 245 THR A CA 1
ATOM 1846 C C . THR A 1 245 ? 14.185 6.362 -9.679 1.00 73.06 245 THR A C 1
ATOM 1848 O O . THR A 1 245 ? 15.312 6.060 -10.068 1.00 73.06 245 THR A O 1
ATOM 1851 N N . PRO A 1 246 ? 13.261 6.767 -10.568 1.00 72.44 246 PRO A N 1
ATOM 1852 C CA . PRO A 1 246 ? 13.626 7.221 -11.902 1.00 72.44 246 PRO A CA 1
ATOM 1853 C C . PRO A 1 246 ? 14.509 8.447 -11.883 1.00 72.44 246 PRO A C 1
ATOM 1855 O O . PRO A 1 246 ? 14.105 9.475 -11.350 1.00 72.44 246 PRO A O 1
ATOM 1858 N N . LEU A 1 247 ? 15.668 8.328 -12.534 1.00 74.25 247 LEU A N 1
ATOM 1859 C CA . LEU A 1 247 ? 16.613 9.412 -12.754 1.00 74.25 247 LEU A CA 1
ATOM 1860 C C . LEU A 1 247 ? 16.518 9.959 -14.192 1.00 74.25 247 LEU A C 1
ATOM 1862 O O . LEU A 1 247 ? 16.179 9.243 -15.134 1.00 74.25 247 LEU A O 1
ATOM 1866 N N . ASP A 1 248 ? 16.790 11.247 -14.352 1.00 71.75 248 ASP A N 1
ATOM 1867 C CA . ASP A 1 248 ? 16.912 11.958 -15.619 1.00 71.75 248 ASP A CA 1
ATOM 1868 C C . ASP A 1 248 ? 18.325 11.813 -16.211 1.00 71.75 248 ASP A C 1
ATOM 1870 O O . ASP A 1 248 ? 19.203 11.164 -15.637 1.00 71.75 248 ASP A O 1
ATOM 1874 N N . ALA A 1 249 ? 18.566 12.459 -17.357 1.00 68.69 249 ALA A N 1
ATOM 1875 C CA . ALA A 1 249 ? 19.857 12.452 -18.062 1.00 68.69 249 ALA A CA 1
ATOM 1876 C C . ALA A 1 249 ? 21.051 12.961 -17.250 1.00 68.69 249 ALA A C 1
ATOM 1878 O O . ALA A 1 249 ? 22.198 12.713 -17.611 1.00 68.69 249 ALA A O 1
ATOM 1879 N N . LYS A 1 250 ? 20.789 13.662 -16.150 1.00 71.81 250 LYS A N 1
ATOM 1880 C CA . LYS A 1 250 ? 21.788 14.249 -15.263 1.00 71.81 250 LYS A CA 1
ATOM 1881 C C . LYS A 1 250 ? 21.878 13.488 -13.936 1.00 71.81 250 LYS A C 1
ATOM 1883 O O . LYS A 1 250 ? 22.532 13.973 -13.016 1.00 71.81 250 LYS A O 1
ATOM 1888 N N . GLY A 1 251 ? 21.225 12.326 -13.820 1.00 70.31 251 GLY A N 1
ATOM 1889 C CA . GLY A 1 251 ? 21.190 11.527 -12.596 1.00 70.31 251 GLY A CA 1
ATOM 1890 C C . GLY A 1 251 ? 20.288 12.107 -11.501 1.00 70.31 251 GLY A C 1
ATOM 1891 O O . GLY A 1 251 ? 20.413 11.712 -10.345 1.00 70.31 251 GLY A O 1
ATOM 1892 N N . LYS A 1 252 ? 19.393 13.050 -11.826 1.00 77.69 252 LYS A N 1
ATOM 1893 C CA . LYS A 1 252 ? 18.450 13.642 -10.868 1.00 77.69 252 LYS A CA 1
ATOM 1894 C C . LYS A 1 252 ? 17.105 12.927 -10.903 1.00 77.69 252 LYS A C 1
ATOM 1896 O O . LYS A 1 252 ? 16.684 12.508 -11.972 1.00 77.69 252 LYS A O 1
ATOM 1901 N N . PRO A 1 253 ? 16.376 12.825 -9.786 1.00 79.12 253 PRO A N 1
ATOM 1902 C CA . PRO A 1 253 ? 15.035 12.256 -9.790 1.00 79.12 253 PRO A CA 1
ATOM 1903 C C . PRO A 1 253 ? 14.088 12.949 -10.777 1.00 79.12 253 PRO A C 1
ATOM 1905 O O . PRO A 1 253 ? 14.021 14.175 -10.837 1.00 79.12 253 PRO A O 1
ATOM 1908 N N . THR A 1 254 ? 13.338 12.154 -11.535 1.00 76.81 254 THR A N 1
ATOM 1909 C CA . THR A 1 254 ? 12.298 12.638 -12.455 1.00 76.81 254 THR A CA 1
ATOM 1910 C C . THR A 1 254 ? 11.095 13.209 -11.703 1.00 76.81 254 THR A C 1
ATOM 1912 O O . THR A 1 254 ? 10.857 12.884 -10.539 1.00 76.81 254 THR A O 1
ATOM 1915 N N . GLU A 1 255 ? 10.249 13.970 -12.398 1.00 78.44 255 GLU A N 1
ATOM 1916 C CA . GLU A 1 255 ? 9.000 14.491 -11.826 1.00 78.44 255 GLU A CA 1
ATOM 1917 C C . GLU A 1 255 ? 8.065 13.387 -11.311 1.00 78.44 255 GLU A C 1
ATOM 1919 O O . GLU A 1 255 ? 7.448 13.547 -10.261 1.00 78.44 255 GLU A O 1
ATOM 1924 N N . ARG A 1 256 ? 7.983 12.239 -12.003 1.00 79.88 256 ARG A N 1
ATOM 1925 C CA . ARG A 1 256 ? 7.218 11.072 -11.524 1.00 79.88 256 ARG A CA 1
ATOM 1926 C C . ARG A 1 256 ? 7.766 10.558 -10.197 1.00 79.88 256 ARG A C 1
ATOM 1928 O O . ARG A 1 256 ? 6.995 10.277 -9.281 1.00 79.88 256 ARG A O 1
ATOM 1935 N N . ALA A 1 257 ? 9.089 10.425 -10.102 1.00 78.06 257 ALA A N 1
ATOM 1936 C CA . ALA A 1 257 ? 9.741 9.991 -8.874 1.00 78.06 257 ALA A CA 1
ATOM 1937 C C . ALA A 1 257 ? 9.423 10.945 -7.721 1.00 78.06 257 ALA A C 1
ATOM 1939 O O . ALA A 1 257 ? 9.029 10.505 -6.646 1.00 78.06 257 ALA A O 1
ATOM 1940 N N . GLU A 1 258 ? 9.533 12.248 -7.978 1.00 81.44 258 GLU A N 1
ATOM 1941 C CA . GLU A 1 258 ? 9.248 13.301 -7.009 1.00 81.44 258 GLU A CA 1
ATOM 1942 C C . GLU A 1 258 ? 7.775 13.267 -6.563 1.00 81.44 258 GLU A C 1
ATOM 1944 O O . GLU A 1 258 ? 7.515 13.309 -5.366 1.00 81.44 258 GLU A O 1
ATOM 1949 N N . ARG A 1 259 ? 6.805 13.091 -7.474 1.00 81.38 259 ARG A N 1
ATOM 1950 C CA . ARG A 1 259 ? 5.376 12.974 -7.116 1.00 81.38 259 ARG A CA 1
ATOM 1951 C C . ARG A 1 259 ? 5.074 11.754 -6.245 1.00 81.38 259 ARG A C 1
ATOM 1953 O O . ARG A 1 259 ? 4.387 11.880 -5.232 1.00 81.38 259 ARG A O 1
ATOM 1960 N N . LEU A 1 260 ? 5.572 10.573 -6.617 1.00 82.31 260 LEU A N 1
ATOM 1961 C CA . LEU A 1 260 ? 5.350 9.344 -5.843 1.00 82.31 260 LEU A CA 1
ATOM 1962 C C . LEU A 1 260 ? 6.065 9.393 -4.488 1.00 82.31 260 LEU A C 1
ATOM 1964 O O . LEU A 1 260 ? 5.523 8.933 -3.482 1.00 82.31 260 LEU A O 1
ATOM 1968 N N . PHE A 1 261 ? 7.245 10.010 -4.434 1.00 81.94 261 PHE A N 1
ATOM 1969 C CA . PHE A 1 261 ? 7.948 10.257 -3.183 1.00 81.94 261 PHE A CA 1
ATOM 1970 C C . PHE A 1 261 ? 7.207 11.252 -2.293 1.00 81.94 261 PHE A C 1
ATOM 1972 O O . PHE A 1 261 ? 7.025 10.981 -1.113 1.00 81.94 261 PHE A O 1
ATOM 1979 N N . GLN A 1 262 ? 6.696 12.352 -2.847 1.00 81.88 262 GLN A N 1
ATOM 1980 C CA . GLN A 1 262 ? 5.862 13.303 -2.111 1.00 81.88 262 GLN A CA 1
ATOM 1981 C C . GLN A 1 262 ? 4.593 12.642 -1.581 1.00 81.88 262 GLN A C 1
ATOM 1983 O O . GLN A 1 262 ? 4.199 12.904 -0.447 1.00 81.88 262 GLN A O 1
ATOM 1988 N N . ALA A 1 263 ? 3.972 11.744 -2.349 1.00 82.12 263 ALA A N 1
ATOM 1989 C CA . ALA A 1 263 ? 2.856 10.946 -1.858 1.00 82.12 263 ALA A CA 1
ATOM 1990 C C . ALA A 1 263 ? 3.281 10.061 -0.679 1.00 82.12 263 ALA A C 1
ATOM 1992 O O . ALA A 1 263 ? 2.594 10.028 0.339 1.00 82.12 263 ALA A O 1
ATOM 1993 N N . HIS A 1 264 ? 4.442 9.408 -0.767 1.00 81.75 264 HIS A N 1
ATOM 1994 C CA . HIS A 1 264 ? 4.993 8.648 0.349 1.00 81.75 264 HIS A CA 1
ATOM 1995 C C . HIS A 1 264 ? 5.315 9.528 1.565 1.00 81.75 264 HIS A C 1
ATOM 1997 O O . HIS A 1 264 ? 5.005 9.131 2.677 1.00 81.75 264 HIS A O 1
ATOM 2003 N N . GLN A 1 265 ? 5.846 10.737 1.388 1.00 81.12 265 GLN A N 1
ATOM 2004 C CA . GLN A 1 265 ? 6.096 11.680 2.485 1.00 81.12 265 GLN A CA 1
ATOM 2005 C C . GLN A 1 265 ? 4.810 12.263 3.086 1.00 81.12 265 GLN A C 1
ATOM 2007 O O . GLN A 1 265 ? 4.769 12.585 4.267 1.00 81.12 265 GLN A O 1
ATOM 2012 N N . THR A 1 266 ? 3.760 12.414 2.279 1.00 83.00 266 THR A N 1
ATOM 2013 C CA . THR A 1 266 ? 2.486 13.013 2.704 1.00 83.00 266 THR A CA 1
ATOM 2014 C C . THR A 1 266 ? 1.591 11.999 3.408 1.00 83.00 266 THR A C 1
ATOM 2016 O O . THR A 1 266 ? 0.920 12.327 4.385 1.00 83.00 266 THR A O 1
ATOM 2019 N N . PHE A 1 267 ? 1.549 10.772 2.891 1.00 82.81 267 PHE A N 1
ATOM 2020 C CA . PHE A 1 267 ? 0.632 9.725 3.340 1.00 82.81 267 PHE A CA 1
ATOM 2021 C C . PHE A 1 267 ? 1.340 8.579 4.061 1.00 82.81 267 PHE A C 1
ATOM 2023 O O . PHE A 1 267 ? 0.675 7.726 4.647 1.00 82.81 267 PHE A O 1
ATOM 2030 N N . GLY A 1 268 ? 2.668 8.537 4.042 1.00 78.69 268 GLY A N 1
ATOM 2031 C CA . GLY A 1 268 ? 3.439 7.560 4.789 1.00 78.69 268 GLY A CA 1
ATOM 2032 C C . GLY A 1 268 ? 3.432 7.867 6.282 1.00 78.69 268 GLY A C 1
ATOM 2033 O O . GLY A 1 268 ? 3.438 9.030 6.679 1.00 78.69 268 GLY A O 1
ATOM 2034 N N . PRO A 1 269 ? 3.389 6.839 7.139 1.00 76.75 269 PRO A N 1
ATOM 2035 C CA . PRO A 1 269 ? 3.542 7.037 8.569 1.00 76.75 269 PRO A CA 1
ATOM 2036 C C . PRO A 1 269 ? 4.964 7.503 8.908 1.00 76.75 269 PRO A C 1
ATOM 2038 O O . PRO A 1 269 ? 5.927 6.966 8.369 1.00 76.75 269 PRO A O 1
ATOM 2041 N N . ASP A 1 270 ? 5.092 8.427 9.867 1.00 78.38 270 ASP A N 1
ATOM 2042 C CA . ASP A 1 270 ? 6.359 9.073 10.266 1.00 78.38 270 ASP A CA 1
ATOM 2043 C C . ASP A 1 270 ? 7.504 8.088 10.527 1.00 78.38 270 ASP A C 1
ATOM 2045 O O . ASP A 1 270 ? 8.652 8.354 10.182 1.00 78.38 270 ASP A O 1
ATOM 2049 N N . ARG A 1 271 ? 7.190 6.904 11.074 1.00 77.38 271 ARG A N 1
ATOM 2050 C CA . ARG A 1 271 ? 8.178 5.842 11.316 1.00 77.38 271 ARG A CA 1
ATOM 2051 C C . ARG A 1 271 ? 8.905 5.396 10.042 1.00 77.38 271 ARG A C 1
ATOM 2053 O O . ARG A 1 271 ? 9.961 4.794 10.152 1.00 77.38 271 ARG A O 1
ATOM 2060 N N . LEU A 1 272 ? 8.337 5.610 8.856 1.00 75.50 272 LEU A N 1
ATOM 2061 C CA . LEU A 1 272 ? 8.938 5.264 7.562 1.00 75.50 272 LEU A CA 1
ATOM 2062 C C . LEU A 1 272 ? 9.743 6.409 6.960 1.00 75.50 272 LEU A C 1
ATOM 2064 O O . LEU A 1 272 ? 10.514 6.181 6.037 1.00 75.50 272 LEU A O 1
ATOM 2068 N N . LEU A 1 273 ? 9.580 7.627 7.476 1.00 77.25 273 LEU A N 1
ATOM 2069 C CA . LEU A 1 273 ? 10.140 8.846 6.901 1.00 77.25 273 LEU A CA 1
ATOM 2070 C C . LEU A 1 273 ? 11.535 9.161 7.462 1.00 77.25 273 LEU A C 1
ATOM 2072 O O . LEU A 1 273 ? 11.871 10.321 7.689 1.00 77.25 273 LEU A O 1
ATOM 2076 N N . THR A 1 274 ? 12.358 8.134 7.690 1.00 77.31 274 THR A N 1
ATOM 2077 C CA . THR A 1 274 ? 13.774 8.298 8.061 1.00 77.31 274 THR A CA 1
ATOM 2078 C C . THR A 1 274 ? 14.662 8.017 6.855 1.00 77.31 274 THR A C 1
ATOM 2080 O O . THR A 1 274 ? 14.287 7.248 5.970 1.00 77.31 274 THR A O 1
ATOM 2083 N N . LYS A 1 275 ? 15.845 8.639 6.792 1.00 75.94 275 LYS A N 1
ATOM 2084 C CA . LYS A 1 275 ? 16.744 8.522 5.631 1.00 75.94 275 LYS A CA 1
ATOM 2085 C C . LYS A 1 275 ? 17.078 7.059 5.319 1.00 75.94 275 LYS A C 1
ATOM 2087 O O . LYS A 1 275 ? 17.057 6.670 4.156 1.00 75.94 275 LYS A O 1
ATOM 2092 N N . GLU A 1 276 ? 17.321 6.267 6.356 1.00 73.31 276 GLU A N 1
ATOM 2093 C CA . GLU A 1 276 ? 17.665 4.847 6.275 1.00 73.31 276 GLU A CA 1
ATOM 2094 C C . GLU A 1 276 ? 16.485 4.044 5.710 1.00 73.31 276 GLU A C 1
ATOM 2096 O O . GLU A 1 276 ? 16.656 3.165 4.879 1.00 73.31 276 GLU A O 1
ATOM 2101 N N . ARG A 1 277 ? 15.250 4.374 6.107 1.00 73.00 277 ARG A N 1
ATOM 2102 C CA . ARG A 1 277 ? 14.040 3.655 5.672 1.00 73.00 277 ARG A CA 1
ATOM 2103 C C . ARG A 1 277 ? 13.549 4.069 4.288 1.00 73.00 277 ARG A C 1
ATOM 2105 O O . ARG A 1 277 ? 12.876 3.281 3.625 1.00 73.00 277 ARG A O 1
ATOM 2112 N N . LEU A 1 278 ? 13.895 5.279 3.856 1.00 73.88 278 LEU A N 1
ATOM 2113 C CA . LEU A 1 278 ? 13.528 5.816 2.550 1.00 73.88 278 LEU A CA 1
ATOM 2114 C C . LEU A 1 278 ? 14.486 5.359 1.445 1.00 73.88 278 LEU A C 1
ATOM 2116 O O . LEU A 1 278 ? 14.034 5.084 0.334 1.00 73.88 278 LEU A O 1
ATOM 2120 N N . PHE A 1 279 ? 15.788 5.258 1.723 1.00 76.69 279 PHE A N 1
ATOM 2121 C CA . PHE A 1 279 ? 16.797 5.040 0.686 1.00 76.69 279 PHE A CA 1
ATOM 2122 C C . PHE A 1 279 ? 17.675 3.825 0.958 1.00 76.69 279 PHE A C 1
ATOM 2124 O O . PHE A 1 279 ? 18.163 3.622 2.063 1.00 76.69 279 PHE A O 1
ATOM 2131 N N . THR A 1 280 ? 17.946 3.065 -0.101 1.00 76.69 280 THR A N 1
ATOM 2132 C CA . THR A 1 280 ? 19.029 2.080 -0.096 1.00 76.69 280 THR A CA 1
ATOM 2133 C C . THR A 1 280 ? 20.364 2.807 -0.107 1.00 76.69 280 THR A C 1
ATOM 2135 O O . THR A 1 280 ? 20.570 3.663 -0.974 1.00 76.69 280 THR A O 1
ATOM 2138 N N . LEU A 1 281 ? 21.274 2.433 0.795 1.00 78.38 281 LEU A N 1
ATOM 2139 C CA . LEU A 1 281 ? 22.609 3.017 0.879 1.00 78.38 281 LEU A CA 1
ATOM 2140 C C . LEU A 1 281 ? 23.696 1.989 0.526 1.00 78.38 281 LEU A C 1
ATOM 2142 O O . LEU A 1 281 ? 23.587 0.803 0.855 1.00 78.38 281 LEU A O 1
ATOM 2146 N N . ASP A 1 282 ? 24.743 2.428 -0.171 1.00 80.56 282 ASP A N 1
ATOM 2147 C CA . ASP A 1 282 ? 25.933 1.605 -0.406 1.00 80.56 282 ASP A CA 1
ATOM 2148 C C . ASP A 1 282 ? 26.827 1.491 0.846 1.00 80.56 282 ASP A C 1
ATOM 2150 O O . ASP A 1 282 ? 26.533 2.071 1.891 1.00 80.56 282 ASP A O 1
ATOM 2154 N N . ASP A 1 283 ? 27.934 0.744 0.752 1.00 82.81 283 ASP A N 1
ATOM 2155 C CA . ASP A 1 283 ? 28.915 0.590 1.848 1.00 82.81 283 ASP A CA 1
ATOM 2156 C C . ASP A 1 283 ? 29.519 1.931 2.329 1.00 82.81 283 ASP A C 1
ATOM 2158 O O . ASP A 1 283 ? 30.183 1.978 3.364 1.00 82.81 283 ASP A O 1
ATOM 2162 N N . LYS A 1 284 ? 29.327 3.023 1.577 1.00 84.38 284 LYS A N 1
ATOM 2163 C CA . LYS A 1 284 ? 29.812 4.375 1.883 1.00 84.38 284 LYS A CA 1
ATOM 2164 C C . LYS A 1 284 ? 28.695 5.304 2.377 1.00 84.38 284 LYS A C 1
ATOM 2166 O O . LYS A 1 284 ? 28.958 6.480 2.625 1.00 84.38 284 LYS A O 1
ATOM 2171 N N . GLY A 1 285 ? 27.467 4.803 2.532 1.00 81.94 285 GLY A N 1
ATOM 2172 C CA . GLY A 1 285 ? 26.308 5.585 2.968 1.00 81.94 285 GLY A CA 1
ATOM 2173 C C . GLY A 1 285 ? 25.663 6.436 1.863 1.00 81.94 285 GLY A C 1
ATOM 2174 O O . GLY A 1 285 ? 24.900 7.360 2.166 1.00 81.94 285 GLY A O 1
ATOM 2175 N N . GLU A 1 286 ? 25.969 6.167 0.591 1.00 82.44 286 GLU A N 1
ATOM 2176 C CA . GLU A 1 286 ? 25.463 6.912 -0.565 1.00 82.44 286 GLU A CA 1
ATOM 2177 C C . GLU A 1 286 ? 24.143 6.317 -1.069 1.00 82.44 286 GLU A C 1
ATOM 2179 O O . GLU A 1 286 ? 24.009 5.102 -1.190 1.00 82.44 286 GLU A O 1
ATOM 2184 N N . ALA A 1 287 ? 23.162 7.167 -1.392 1.00 82.44 287 ALA A N 1
ATOM 2185 C CA . ALA A 1 287 ? 21.868 6.707 -1.890 1.00 82.44 287 ALA A CA 1
ATOM 2186 C C . ALA A 1 287 ? 21.995 6.100 -3.294 1.00 82.44 287 ALA A C 1
ATOM 2188 O O . ALA A 1 287 ? 22.465 6.751 -4.232 1.00 82.44 287 ALA A O 1
ATOM 2189 N N . MET A 1 288 ? 21.525 4.865 -3.447 1.00 78.88 288 MET A N 1
ATOM 2190 C CA . MET A 1 288 ? 21.637 4.107 -4.690 1.00 78.88 288 MET A CA 1
ATOM 2191 C C . MET A 1 288 ? 20.293 3.996 -5.405 1.00 78.88 288 MET A C 1
ATOM 2193 O O . MET A 1 288 ? 19.271 3.688 -4.796 1.00 78.88 288 MET A O 1
ATOM 2197 N N . SER A 1 289 ? 20.311 4.180 -6.724 1.00 75.38 289 SER A N 1
ATOM 2198 C CA . SER A 1 289 ? 19.216 3.809 -7.619 1.00 75.38 289 SER A CA 1
ATOM 2199 C C . SER A 1 289 ? 19.715 2.815 -8.659 1.00 75.38 289 SER A C 1
ATOM 2201 O O . SER A 1 289 ? 20.830 2.934 -9.165 1.00 75.38 289 SER A O 1
ATOM 2203 N N . SER A 1 290 ? 18.870 1.857 -9.026 1.00 65.69 290 SER A N 1
ATOM 2204 C CA . SER A 1 290 ? 19.174 0.893 -10.090 1.00 65.69 290 SER A CA 1
ATOM 2205 C C . SER A 1 290 ? 18.805 1.409 -11.493 1.00 65.69 290 SER A C 1
ATOM 2207 O O . SER A 1 290 ? 18.964 0.709 -12.498 1.00 65.69 290 SER A O 1
ATOM 2209 N N . SER A 1 291 ? 18.311 2.650 -11.565 1.00 64.25 291 SER A N 1
ATOM 2210 C CA . SER A 1 291 ? 17.872 3.343 -12.771 1.00 64.25 291 SER A CA 1
ATOM 2211 C C . SER A 1 291 ? 19.039 3.832 -13.621 1.00 64.25 291 SER A C 1
ATOM 2213 O O . SER A 1 291 ? 19.495 4.961 -13.459 1.00 64.25 291 SER A O 1
ATOM 2215 N N . LYS A 1 292 ? 19.482 3.027 -14.584 1.00 57.47 292 LYS A N 1
ATOM 2216 C CA . LYS A 1 292 ? 20.482 3.470 -15.566 1.00 57.47 292 LYS A CA 1
ATOM 2217 C C . LYS A 1 292 ? 19.887 4.294 -16.720 1.00 57.47 292 LYS A C 1
ATOM 2219 O O . LYS A 1 292 ? 20.602 5.086 -17.325 1.00 57.47 292 LYS A O 1
ATOM 2224 N N . GLU A 1 293 ? 18.589 4.140 -17.001 1.00 54.38 293 GLU A N 1
ATOM 2225 C CA . GLU A 1 293 ? 17.920 4.873 -18.082 1.00 54.38 293 GLU A CA 1
ATOM 2226 C C . GLU A 1 293 ? 17.471 6.258 -17.654 1.00 54.38 293 GLU A C 1
ATOM 2228 O O . GLU A 1 293 ? 16.855 6.449 -16.601 1.00 54.38 293 GLU A O 1
ATOM 2233 N N . THR A 1 294 ? 17.743 7.191 -18.553 1.00 50.62 294 THR A N 1
ATOM 2234 C CA . THR A 1 294 ? 17.493 8.610 -18.396 1.00 50.62 294 THR A CA 1
ATOM 2235 C C . THR A 1 294 ? 16.201 8.964 -19.117 1.00 50.62 294 THR A C 1
ATOM 2237 O O . THR A 1 294 ? 16.028 8.623 -20.286 1.00 50.62 294 THR A O 1
ATOM 2240 N N . ALA A 1 295 ? 15.267 9.635 -18.442 1.00 49.81 295 ALA A N 1
ATOM 2241 C CA . ALA A 1 295 ? 14.174 10.283 -19.158 1.00 49.81 295 ALA A CA 1
ATOM 2242 C C . ALA A 1 295 ? 14.777 11.431 -19.983 1.00 49.81 295 ALA A C 1
ATOM 2244 O O . ALA A 1 295 ? 15.196 12.442 -19.414 1.00 49.81 295 ALA A O 1
ATOM 2245 N N . GLN A 1 296 ? 14.891 11.265 -21.303 1.00 48.91 296 GLN A N 1
ATOM 2246 C CA . GLN A 1 296 ? 15.290 12.372 -22.166 1.00 48.91 296 GLN A CA 1
ATOM 2247 C C . GLN A 1 296 ? 14.096 13.312 -22.372 1.00 48.91 296 GLN A C 1
ATOM 2249 O O . GLN A 1 296 ? 12.943 12.890 -22.483 1.00 48.91 296 GLN A O 1
ATOM 2254 N N . VAL A 1 297 ? 14.359 14.618 -22.396 1.00 39.31 297 VAL A N 1
ATOM 2255 C CA . VAL A 1 297 ? 13.324 15.611 -22.701 1.00 39.31 297 VAL A CA 1
ATOM 2256 C C . VAL A 1 297 ? 12.902 15.414 -24.157 1.00 39.31 297 VAL A C 1
ATOM 2258 O O . VAL A 1 297 ? 13.727 15.531 -25.057 1.00 39.31 297 VAL A O 1
ATOM 2261 N N . GLY A 1 298 ? 11.624 15.103 -24.387 1.00 44.31 298 GLY A N 1
ATOM 2262 C CA . GLY A 1 298 ? 11.087 14.875 -25.732 1.00 44.31 298 GLY A CA 1
ATOM 2263 C C . GLY A 1 298 ? 11.279 13.459 -26.279 1.00 44.31 298 GLY A C 1
ATOM 2264 O O . GLY A 1 298 ? 11.148 13.273 -27.488 1.00 44.31 298 GLY A O 1
ATOM 2265 N N . ASP A 1 299 ? 11.552 12.470 -25.422 1.00 44.00 299 ASP A N 1
ATOM 2266 C CA . ASP A 1 299 ? 11.787 11.075 -25.808 1.00 44.00 299 ASP A CA 1
ATOM 2267 C C . ASP A 1 299 ? 10.509 10.388 -26.340 1.00 44.00 299 ASP A C 1
ATOM 2269 O O . ASP A 1 299 ? 9.899 9.531 -25.703 1.00 44.00 299 ASP A O 1
ATOM 2273 N N . LYS A 1 300 ? 10.088 10.767 -27.552 1.00 43.56 300 LYS A N 1
ATOM 2274 C CA . LYS A 1 300 ? 9.181 9.996 -28.406 1.00 43.56 300 LYS A CA 1
ATOM 2275 C C . LYS A 1 300 ? 9.962 8.827 -29.005 1.00 43.56 300 LYS A C 1
ATOM 2277 O O . LYS A 1 300 ? 10.115 8.739 -30.225 1.00 43.56 300 LYS A O 1
ATOM 2282 N N . ARG A 1 301 ? 10.490 7.925 -28.177 1.00 43.44 301 ARG A N 1
ATOM 2283 C CA . ARG A 1 301 ? 10.992 6.654 -28.701 1.00 43.44 301 ARG A CA 1
ATOM 2284 C C . ARG A 1 301 ? 9.787 5.883 -29.235 1.00 43.44 301 ARG A C 1
ATOM 2286 O O . ARG A 1 301 ? 8.954 5.405 -28.472 1.00 43.44 301 ARG A O 1
ATOM 2293 N N . LYS A 1 302 ? 9.666 5.841 -30.567 1.00 39.34 302 LYS A N 1
ATOM 2294 C CA . LYS A 1 302 ? 8.761 4.943 -31.285 1.00 39.34 302 LYS A CA 1
ATOM 2295 C C . LYS A 1 302 ? 9.128 3.520 -30.871 1.00 39.34 302 LYS A C 1
ATOM 2297 O O . LYS A 1 302 ? 10.092 2.971 -31.391 1.00 39.34 302 LYS A O 1
ATOM 2302 N N . ALA A 1 303 ? 8.396 2.959 -29.917 1.00 33.34 303 ALA A N 1
ATOM 2303 C CA . ALA A 1 303 ? 8.385 1.524 -29.699 1.00 33.34 303 ALA A CA 1
ATOM 2304 C C . ALA A 1 303 ? 7.621 0.914 -30.882 1.00 33.34 303 ALA A C 1
ATOM 2306 O O . ALA A 1 303 ? 6.397 0.905 -30.899 1.00 33.34 303 ALA A O 1
ATOM 2307 N N . ASP A 1 304 ? 8.395 0.591 -31.914 1.00 37.12 304 ASP A N 1
ATOM 2308 C CA . ASP A 1 304 ? 8.164 -0.359 -32.996 1.00 37.12 304 ASP A CA 1
ATOM 2309 C C . ASP A 1 304 ? 6.800 -0.362 -33.705 1.00 37.12 304 ASP A C 1
ATOM 2311 O O . ASP A 1 304 ? 5.768 -0.795 -33.202 1.00 37.12 304 ASP A O 1
ATOM 2315 N N . ALA A 1 305 ? 6.858 -0.021 -34.994 1.00 34.06 305 ALA A N 1
ATOM 2316 C CA . ALA A 1 305 ? 5.895 -0.419 -36.018 1.00 34.06 305 ALA A CA 1
ATOM 2317 C C . ALA A 1 305 ? 5.940 -1.942 -36.290 1.00 34.06 305 ALA A C 1
ATOM 2319 O O . ALA A 1 305 ? 5.963 -2.376 -37.439 1.00 34.06 305 ALA A O 1
ATOM 2320 N N . ALA A 1 306 ? 5.978 -2.758 -35.241 1.00 38.81 306 ALA A N 1
ATOM 2321 C CA . ALA A 1 306 ? 5.984 -4.212 -35.317 1.00 38.81 306 ALA A CA 1
ATOM 2322 C C . ALA A 1 306 ? 4.941 -4.781 -34.349 1.00 38.81 306 ALA A C 1
ATOM 2324 O O . ALA A 1 306 ? 5.263 -5.574 -33.479 1.00 38.81 306 ALA A O 1
ATOM 2325 N N . ASP A 1 307 ? 3.696 -4.318 -34.474 1.00 33.72 307 ASP A N 1
ATOM 2326 C CA . ASP A 1 307 ? 2.530 -4.979 -33.872 1.00 33.72 307 ASP A CA 1
ATOM 2327 C C . ASP A 1 307 ? 1.238 -4.598 -34.625 1.00 33.72 307 ASP A C 1
ATOM 2329 O O . ASP A 1 307 ? 0.203 -4.260 -34.055 1.00 33.72 307 ASP A O 1
ATOM 2333 N N . THR A 1 308 ? 1.294 -4.648 -35.958 1.00 31.31 308 THR A N 1
ATOM 2334 C CA . THR A 1 308 ? 0.095 -4.905 -36.764 1.00 31.31 308 THR A CA 1
ATOM 2335 C C . THR A 1 308 ? 0.313 -6.199 -37.525 1.00 31.31 308 THR A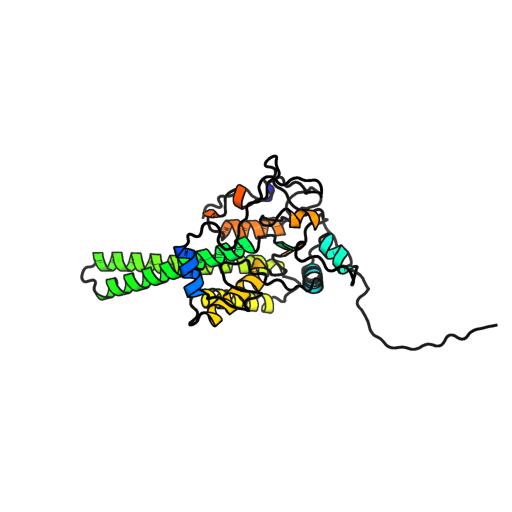 C 1
ATOM 2337 O O . THR A 1 308 ? 0.848 -6.192 -38.632 1.00 31.31 308 THR A O 1
ATOM 2340 N N . ASP A 1 309 ? -0.103 -7.310 -36.930 1.00 35.69 309 ASP A N 1
ATOM 2341 C CA . ASP A 1 309 ? -0.557 -8.436 -37.738 1.00 35.69 309 ASP A CA 1
ATOM 2342 C C . ASP A 1 309 ? -1.872 -8.004 -38.411 1.00 35.69 309 ASP A C 1
ATOM 2344 O O . ASP A 1 309 ? -2.749 -7.417 -37.766 1.00 35.69 309 ASP A O 1
ATOM 2348 N N . PRO A 1 310 ? -2.016 -8.272 -39.711 1.00 33.22 310 PRO A N 1
ATOM 2349 C CA . PRO A 1 310 ? -2.997 -9.287 -40.041 1.00 33.22 310 PRO A CA 1
ATOM 2350 C C . PRO A 1 310 ? -2.396 -10.300 -41.020 1.00 33.22 310 PRO A C 1
ATOM 2352 O O . PRO A 1 310 ? -1.836 -9.939 -42.056 1.00 33.22 310 PRO A O 1
ATOM 2355 N N . GLY A 1 311 ? -2.587 -11.592 -40.745 1.00 30.98 311 GLY A N 1
ATOM 2356 C CA . GLY A 1 311 ? -2.518 -12.614 -41.794 1.00 30.98 311 GLY A CA 1
ATOM 2357 C C . GLY A 1 311 ? -3.546 -12.353 -42.920 1.00 30.98 311 GLY A C 1
ATOM 2358 O O . GLY A 1 311 ? -4.298 -11.380 -42.846 1.00 30.98 311 GLY A O 1
ATOM 2359 N N . PRO A 1 312 ? -3.684 -13.225 -43.941 1.00 38.31 312 PRO A N 1
ATOM 2360 C CA . PRO A 1 312 ? -3.063 -14.532 -44.117 1.00 38.31 312 PRO A CA 1
ATOM 2361 C C . PRO A 1 312 ? -2.262 -14.679 -45.432 1.00 38.31 312 PRO A C 1
ATOM 2363 O O . PRO A 1 312 ? -2.294 -13.849 -46.336 1.00 38.31 312 PRO A O 1
ATOM 2366 N N . SER A 1 313 ? -1.562 -15.812 -45.520 1.00 45.78 313 SER A N 1
ATOM 2367 C CA . SER A 1 313 ? -1.000 -16.451 -46.718 1.00 45.78 313 SER A CA 1
ATOM 2368 C C . SER A 1 313 ? -1.645 -16.055 -48.058 1.00 45.78 313 SER A C 1
ATOM 2370 O O . SER A 1 313 ? -2.800 -16.380 -48.319 1.00 45.78 313 SER A O 1
ATOM 2372 N N . SER A 1 314 ? -0.859 -15.452 -48.955 1.00 38.03 314 SER A N 1
ATOM 2373 C CA . SER A 1 314 ? -0.708 -15.901 -50.349 1.00 38.03 314 SER A CA 1
ATOM 2374 C C . SER A 1 314 ? 0.250 -14.988 -51.123 1.00 38.03 314 SER A C 1
ATOM 2376 O O . SER A 1 314 ? 0.098 -13.773 -51.158 1.00 38.03 314 SER A O 1
ATOM 2378 N N . SER A 1 315 ? 1.243 -15.573 -51.794 1.00 34.72 315 SER A N 1
ATOM 2379 C CA . SER A 1 315 ? 1.548 -15.259 -53.199 1.00 34.72 315 SER A CA 1
ATOM 2380 C C . SER A 1 315 ? 2.750 -16.064 -53.691 1.00 34.72 315 SER A C 1
ATOM 2382 O O . SER A 1 315 ? 3.883 -15.958 -53.231 1.00 34.72 315 SER A O 1
ATOM 2384 N N . LYS A 1 316 ? 2.453 -16.896 -54.688 1.00 43.66 316 LYS A N 1
ATOM 2385 C CA . LYS A 1 316 ? 3.392 -17.563 -55.586 1.00 43.66 316 LYS A CA 1
ATOM 2386 C C . LYS A 1 316 ? 4.436 -16.576 -56.138 1.00 43.66 316 LYS A C 1
ATOM 2388 O O . LYS A 1 316 ? 4.069 -15.592 -56.773 1.00 43.66 316 LYS A O 1
ATOM 2393 N N . LYS A 1 317 ? 5.716 -16.946 -56.073 1.00 37.72 317 LYS A N 1
ATOM 2394 C CA . LYS A 1 317 ? 6.738 -16.598 -57.081 1.00 37.72 317 LYS A CA 1
ATOM 2395 C C . LYS A 1 317 ? 7.479 -17.889 -57.438 1.00 37.72 317 LYS A C 1
ATOM 2397 O O . LYS A 1 317 ? 8.262 -18.399 -56.653 1.00 37.72 317 LYS A O 1
ATOM 2402 N N . ARG A 1 318 ? 7.019 -18.615 -58.464 1.00 39.75 318 ARG A N 1
ATOM 2403 C CA . ARG A 1 318 ? 7.615 -18.638 -59.818 1.00 39.75 318 ARG A CA 1
ATOM 2404 C C . ARG A 1 318 ? 9.150 -18.597 -59.789 1.00 39.75 318 ARG A C 1
ATOM 2406 O O . ARG A 1 318 ? 9.736 -17.520 -59.773 1.00 39.75 318 ARG A O 1
ATOM 2413 N N . LYS A 1 319 ? 9.767 -19.785 -59.862 1.00 39.34 319 LYS A N 1
ATOM 2414 C CA . LYS A 1 319 ? 11.108 -19.965 -60.437 1.00 39.34 319 LYS A CA 1
ATOM 2415 C C . LYS A 1 319 ? 11.089 -19.451 -61.881 1.00 39.34 319 LYS A C 1
ATOM 2417 O O . LYS A 1 319 ? 10.150 -19.753 -62.620 1.00 39.34 319 LYS A O 1
ATOM 2422 N N . LYS A 1 320 ? 12.111 -18.694 -62.270 1.00 44.81 320 LYS A N 1
ATOM 2423 C CA . LYS A 1 320 ? 12.433 -18.393 -63.667 1.00 44.81 320 LYS A CA 1
ATOM 2424 C C . LYS A 1 320 ? 13.856 -18.880 -63.937 1.00 44.81 320 LYS A C 1
ATOM 2426 O O . LYS A 1 320 ? 14.726 -18.536 -63.146 1.00 44.81 320 LYS A O 1
ATOM 2431 N N . ALA A 1 321 ? 13.959 -19.617 -65.048 1.00 44.53 321 ALA A N 1
ATOM 2432 C CA . ALA A 1 321 ? 15.126 -20.053 -65.823 1.00 44.53 321 ALA A CA 1
ATOM 2433 C C . ALA A 1 321 ? 16.275 -20.691 -65.035 1.00 44.53 321 ALA A C 1
ATOM 2435 O O . ALA A 1 321 ? 17.092 -19.947 -64.457 1.00 44.53 321 ALA A O 1
#

Sequence (321 aa):
MKGIGPKLSQTQFKVGNNNTKVGEQVKYGPTADLNAKQQQKLTDHYGEHGTAKTPQNSLNRLTQYSDSHTTYTKAATASGRPLTEQEALVAGSAKNKAPASSINHVIASGTGQNVLNHETLQFKEGVKNTNKATQKLSTATTPKEIAEAQQQMKKGLAQQAAGVGRMQGYSRATLAERQGELTPAQVQSKRNGALQNTLTAMQGPDQDTRFGAYKDVLKDTFDSPGNLRLGNRTQNTKISTGFDTPLDAKGKPTERAERLFQAHQTFGPDRLLTKERLFTLDDKGEAMSSSKETAQVGDKRKADAADTDPGPSSSKKRKKA

pLDDT: mean 76.43, std 17.75, range [30.98, 98.31]